Protein 3EMH (pdb70)

Radius of gyration: 17.25 Å; Cα contacts (8 Å, |Δi|>4): 1015; chains: 2; bounding box: 46×33×44 Å

Sequence (306 aa):
PNYALKFTLAGHTKAVSSSVKFSPNGEWLASSSADKLIKIWGAYDGKFEKTISSGHKLGISDVAWSSDSNLLVSASDDKTLKIWDVSSGKCLKTLKGHSNYVFCCNFNPQSNLIVSGSFDESVRIWDVKTGKCLKTLPAHSDPVSAVHFNRDGSLIVSSSYDGLCCRIWDTASGQCLKTLIDDDNPPVSFVKFSPNGKYIILAATLDNTLKLWDYSKGKCLKTYTGHKNEKYCIFANFSVTGGKWIVSGSEDNLVYIWNLQTKEIVQKLQGHTDVVISTACHPTENIIASAALENDKTIKLWKSARAEVH

Solvent-accessible surface area: 11616 Å² total; per-residue (Å²): 55,106,14,46,79,107,80,66,5,75,38,10,93,95,0,0,0,0,0,39,18,0,60,83,1,87,72,0,0,0,0,0,21,7,79,45,0,20,1,5,8,0,85,71,11,135,98,81,55,56,4,75,43,10,169,90,11,1,0,4,0,3,22,1,63,87,11,83,29,0,0,0,0,0,16,23,97,10,0,26,1,3,32,14,98,60,23,134,53,83,80,53,1,153,34,11,87,54,87,0,7,2,0,36,17,11,55,145,18,63,24,0,0,0,0,0,35,35,64,12,0,46,4,2,22,17,157,54,14,104,42,87,78,65,7,122,0,16,78,51,9,0,1,4,3,40,6,14,172,106,9,51,28,0,0,0,0,0,35,28,2,31,5,62,4,12,34,17,81,61,13,98,61,79,64,56,10,78,60,140,80,102,22,41,7,0,16,1,52,5,7,80,77,8,127,56,0,0,7,1,16,22,54,37,14,1,32,5,19,24,32,70,140,28,118,42,73,47,55,0,72,51,11,79,2,89,110,38,2,1,10,1,12,20,2,68,46,35,30,111,36,0,0,4,0,0,18,57,44,29,0,11,0,0,39,24,106,67,88,113,70,55,37,112,6,149,35,13,93,24,14,0,0,0,3,7,30,4,52,99,88,50,6,0,0,0,0,0,5,77,117,20,71,24,0,21,0,8,55,49,16,3,19,125,83,116

GO terms:
  GO:0005634 nucleus (C, IDA)
  GO:0035097 histone methyltransferase complex (C, IDA)
  GO:0045815 transcription initiation-coupled chromatin remodeling (P, IDA)
  GO:0000123 histone acetyltransferase complex (C, IDA)
  GO:0044666 MLL3/4 complex (C, IDA)
  GO:0048188 Set1C/COMPASS complex (C, IDA)
  GO:0071339 MLL1 complex (C, IDA)
  GO:0005634 nucleus (C, EXP)
  GO:0005515 protein binding (F, IPI)
  GO:0005654 nucleoplasm (C, TAS)
  GO:0140672 ATAC complex (C, IDA)
  GO:0000122 negative regulation of transcription by RNA polymerase II (P, IDA)
  GO:0005654 nucleoplasm (C, IDA)
  GO:0140004 histone H3Q5ser reader activity (F, IDA)
  GO:0140109 histone H3K4me1 reader activity (F, IDA)
  GO:0051302 regulation of cell division (P, IDA)
  GO:0006357 regulation of transcription by RNA polymerase II (P, IDA)
  GO:0051726 regulation of cell cycle (P, IMP)
  GO:0090043 regulation of tubulin deacetylation (P, IMP)
  GO:0006355 regulation of DNA-templated transcription (P, IMP)

InterPro domains:
  IPR001680 WD40 repeat [PS50082] (41-82)
  IPR001680 WD40 repeat [PS50082] (83-124)
  IPR001680 WD40 repeat [PS50082] (125-166)
  IPR001680 WD40 repeat [PS50082] (167-208)
  IPR001680 WD40 repeat [PS50082] (210-251)
  IPR001680 WD40 repeat [PS50082] (252-296)
  IPR001680 WD40 repeat [SM00320] (34-73)
  IPR001680 WD40 repeat [SM00320] (76-115)
  IPR001680 WD40 repeat [SM00320] (118-157)
  IPR001680 WD40 repeat [SM00320] (160-199)
  IPR001680 WD40 repeat [SM00320] (202-242)
  IPR001680 WD40 repeat [SM00320] (245-287)
  IPR001680 WD40 repeat [SM00320] (290-331)
  IPR015943 WD40/YVTN repeat-like-containing domain superfamily [G3DSA:2.130.10.10] (20-334)
  IPR019775 WD40 repeat, conserved site [PS00678] (102-116)
  IPR019775 WD40 repeat, conserved site [PS00678] (144-158)
  IPR019775 WD40 repeat, conserved site [PS00678] (186-200)
  IPR019775 WD40 repeat, conserved site [PS00678] (274-288)
  IPR020472 PAC1/LIS1-like, WD-40 repeat [PR00320] (102-116)
  IPR020472 PAC1/LIS1-like, WD-40 repeat [PR00320] (144-158)

Nearest PDB structures (foldseek):
  6ufx-assembly1_A  TM=1.002E+00  e=7.079E-59  Homo sapiens
  8ok1-assembly1_A  TM=1.003E+00  e=1.523E-58  Mus musculus
  4cy3-assembly1_A  TM=1.002E+00  e=1.007E-57  Drosophila melanogaster
  2gnq-assembly1_A  TM=1.000E+00  e=2.167E-57  Homo sapiens
  3mxx-assembly1_A  TM=1.001E+00  e=3.999E-57  Homo sapiens

CATH classification: 2.130.10.10

B-factor: mean 12.03, std 6.73, range [3.66, 55.08]

Secondary structure (DSSP, 8-state):
---EEEEEE---SS-EEEEEE-TTSSEEEEEETTS-EEEEETTT--EEEEE---SS-EEEEEE-TTSSEEEEEETTSEEEEEETTT--EEEEEE--SS-EEEEEE-TTSSEEEEEETTS-EEEEETTT--EEEEE---SS-EEEEEE-TTSSEEEEEETTS-EEEEETTT--EEEEE--SS-PPEEEEEE-TTSSEEEEEETTTEEEEEETTTTEEEEEE-SS--SSS---EEEE-SSS-EEEEE-TTS-EEEEETTT--EEEEE---SS-EEEEEE-SSSSEEEEEE-TTT--EEEEE-/-TTS--

Structure (mmCIF, N/CA/C/O backbone):
data_3EMH
#
_entry.id   3EMH
#
_cell.length_a   78.440
_cell.length_b   98.290
_cell.length_c   80.030
_cell.angle_alpha   90.00
_cell.angle_beta   90.00
_cell.angle_gamma   90.00
#
_symmetry.space_group_name_H-M   'C 2 2 21'
#
loop_
_entity.id
_entity.type
_entity.pdbx_description
1 polymer 'WD repeat-containing protein 5'
2 polymer 'Mixed-lineage leukemia protein 1'
3 non-polymer 'SULFATE ION'
4 water water
#
loop_
_atom_site.group_PDB
_atom_site.id
_atom_site.type_symbol
_atom_site.label_atom_id
_atom_site.label_alt_id
_atom_site.label_comp_id
_atom_site.label_asym_id
_atom_site.label_entity_id
_atom_site.label_seq_id
_atom_site.pdbx_PDB_ins_code
_atom_site.Cartn_x
_atom_site.Cartn_y
_atom_site.Cartn_z
_atom_site.occupancy
_atom_site.B_iso_or_equiv
_atom_site.auth_seq_id
_atom_site.auth_comp_id
_atom_site.auth_asym_id
_atom_site.auth_atom_id
_atom_site.pdbx_PDB_model_num
ATOM 1 N N . PRO A 1 17 ? -37.839 -8.611 -13.019 1.00 22.62 33 PRO A N 1
ATOM 2 C CA . PRO A 1 17 ? -36.823 -8.284 -14.041 1.00 22.43 33 PRO A CA 1
ATOM 3 C C . PRO A 1 17 ? -37.095 -9.068 -15.319 1.00 22.15 33 PRO A C 1
ATOM 4 O O . PRO A 1 17 ? -37.910 -9.989 -15.328 1.00 22.64 33 PRO A O 1
ATOM 8 N N . ASN A 1 18 ? -36.408 -8.706 -16.395 1.00 21.87 34 ASN A N 1
ATOM 9 C CA . ASN A 1 18 ? -36.591 -9.391 -17.666 1.00 21.80 34 ASN A CA 1
ATOM 10 C C . ASN A 1 18 ? -35.252 -9.697 -18.325 1.00 20.52 34 ASN A C 1
ATOM 11 O O . ASN A 1 18 ? -35.000 -9.291 -19.460 1.00 20.18 34 ASN A O 1
ATOM 16 N N . TYR A 1 19 ? -34.391 -10.416 -17.612 1.00 18.15 35 TYR A N 1
ATOM 17 C CA . TYR A 1 19 ? -33.087 -10.761 -18.155 1.00 16.77 35 TYR A CA 1
ATOM 18 C C . TYR A 1 19 ? -33.188 -11.625 -19.401 1.00 17.43 35 TYR A C 1
ATOM 19 O O . TYR A 1 19 ? -33.881 -12.643 -19.418 1.00 17.53 35 TYR A O 1
ATOM 28 N N . ALA A 1 20 ? -32.495 -11.197 -20.450 1.00 16.49 36 ALA A N 1
ATOM 29 C CA . ALA A 1 20 ? -32.483 -11.915 -21.715 1.00 17.07 36 ALA A CA 1
ATOM 30 C C . ALA A 1 20 ? -31.042 -12.199 -22.116 1.00 15.87 36 ALA A C 1
ATOM 31 O O . ALA A 1 20 ? -30.151 -11.377 -21.891 1.00 16.22 36 ALA A O 1
ATOM 33 N N . LEU A 1 21 ? -30.814 -13.365 -22.708 1.00 16.08 37 LEU A N 1
ATOM 34 C CA . LEU A 1 21 ? -29.476 -13.748 -23.135 1.00 15.19 37 LEU A CA 1
ATOM 35 C C . LEU A 1 21 ? -28.963 -12.794 -24.208 1.00 15.52 37 LEU A C 1
ATOM 36 O O . LEU A 1 21 ? -29.644 -12.540 -25.204 1.00 16.73 37 LEU A O 1
ATOM 41 N N . LYS A 1 22 ? -27.760 -12.268 -24.004 1.00 14.49 38 LYS A N 1
ATOM 42 C CA . LYS A 1 22 ? -27.168 -11.345 -24.964 1.00 15.17 38 LYS A CA 1
ATOM 43 C C . LYS A 1 22 ? -25.907 -11.917 -25.602 1.00 14.51 38 LYS A C 1
ATOM 44 O O . LYS A 1 22 ? -25.697 -11.778 -26.808 1.00 16.07 38 LYS A O 1
ATOM 50 N N . PHE A 1 23 ? -25.070 -12.565 -24.799 1.00 14.20 39 PHE A N 1
ATOM 51 C CA . PHE A 1 23 ? -23.829 -13.142 -25.307 1.00 12.78 39 PHE A CA 1
ATOM 52 C C . PHE A 1 23 ? -23.459 -14.441 -24.603 1.00 12.71 39 PHE A C 1
ATOM 53 O O . PHE A 1 23 ? -23.811 -14.654 -23.445 1.00 12.04 39 PHE A O 1
ATOM 61 N N . THR A 1 24 ? -22.748 -15.305 -25.319 1.00 11.62 40 THR A N 1
ATOM 62 C CA . THR A 1 24 ? -22.259 -16.560 -24.764 1.00 11.76 40 THR A CA 1
ATOM 63 C C . THR A 1 24 ? -20.757 -16.528 -25.013 1.00 11.89 40 THR A C 1
ATOM 64 O O . THR A 1 24 ? -20.306 -16.325 -26.145 1.00 12.98 40 THR A O 1
ATOM 68 N N . LEU A 1 25 ? -19.988 -16.705 -23.944 1.00 11.42 41 LEU A N 1
ATOM 69 C CA . LEU A 1 25 ? -18.535 -16.655 -24.001 1.00 11.58 41 LEU A CA 1
ATOM 70 C C . LEU A 1 25 ? -17.901 -18.040 -23.966 1.00 11.61 41 LEU A C 1
ATOM 71 O O . LEU A 1 25 ? -17.915 -18.722 -22.937 1.00 11.74 41 LEU A O 1
ATOM 76 N N . ALA A 1 26 ? -17.343 -18.450 -25.101 1.00 11.79 42 ALA A N 1
ATOM 77 C CA . ALA A 1 26 ? -16.698 -19.750 -25.222 1.00 11.18 42 ALA A CA 1
ATOM 78 C C . ALA A 1 26 ? -15.187 -19.567 -25.253 1.00 11.00 42 ALA A C 1
ATOM 79 O O . ALA A 1 26 ? -14.679 -18.633 -25.874 1.00 11.19 42 ALA A O 1
ATOM 81 N N . GLY A 1 27 ? -14.467 -20.455 -24.579 1.00 10.96 43 GLY A N 1
ATOM 82 C CA . GLY A 1 27 ? -13.021 -20.351 -24.557 1.00 11.34 43 GLY A CA 1
ATOM 83 C C . GLY A 1 27 ? -12.365 -21.339 -23.616 1.00 9.97 43 GLY A C 1
ATOM 84 O O . GLY A 1 27 ? -11.345 -21.933 -23.947 1.00 10.29 43 GLY A O 1
ATOM 85 N N . HIS A 1 28 ? -12.939 -21.511 -22.431 1.00 10.19 44 HIS A N 1
ATOM 86 C CA . HIS A 1 28 ? -12.378 -22.455 -21.475 1.00 8.60 44 HIS A CA 1
ATOM 87 C C . HIS A 1 28 ? -12.538 -23.876 -22.008 1.00 8.71 44 HIS A C 1
ATOM 88 O O . HIS A 1 28 ? -13.550 -24.204 -22.635 1.00 9.36 44 HIS A O 1
ATOM 95 N N . THR A 1 29 ? -11.537 -24.716 -21.761 1.00 8.49 45 THR A N 1
ATOM 96 C CA . THR A 1 29 ? -11.565 -26.090 -22.255 1.00 8.84 45 THR A CA 1
ATOM 97 C C . THR A 1 29 ? -12.060 -27.098 -21.224 1.00 8.68 45 THR A C 1
ATOM 98 O O . THR A 1 29 ? -12.119 -28.297 -21.492 1.00 8.21 45 THR A O 1
ATOM 102 N N . LYS A 1 30 ? -12.398 -26.604 -20.038 1.00 8.94 46 LYS A N 1
ATOM 103 C CA . LYS A 1 30 ? -12.934 -27.442 -18.974 1.00 9.33 46 LYS A CA 1
ATOM 104 C C . LYS A 1 30 ? -13.959 -26.613 -18.224 1.00 8.57 46 LYS A C 1
ATOM 105 O O . LYS A 1 30 ? -14.172 -25.441 -18.539 1.00 9.60 46 LYS A O 1
ATOM 111 N N . ALA A 1 31 ? -14.592 -27.226 -17.233 1.00 9.28 47 ALA A N 1
ATOM 112 C CA . ALA A 1 31 ? -15.602 -26.548 -16.435 1.00 8.37 47 ALA A CA 1
ATOM 113 C C . ALA A 1 31 ? -15.146 -25.172 -15.966 1.00 8.05 47 ALA A C 1
ATOM 114 O O . ALA A 1 31 ? -13.987 -24.983 -15.591 1.00 7.86 47 ALA A O 1
ATOM 116 N N . VAL A 1 32 ? -16.059 -24.210 -16.007 1.00 7.35 48 VAL A N 1
ATOM 117 C CA . VAL A 1 32 ? -15.755 -22.872 -15.524 1.00 7.33 48 VAL A CA 1
ATOM 118 C C . VAL A 1 32 ? -16.039 -22.984 -14.027 1.00 7.85 48 VAL A C 1
ATOM 119 O O . VAL A 1 32 ? -16.959 -23.701 -13.625 1.00 8.74 48 VAL A O 1
ATOM 123 N N . SER A 1 33 ? -15.250 -22.307 -13.200 1.00 7.08 49 SER A N 1
ATOM 124 C CA . SER A 1 33 ? -15.450 -22.390 -11.756 1.00 7.05 49 SER A CA 1
ATOM 125 C C . SER A 1 33 ? -15.961 -21.118 -11.088 1.00 6.93 49 SER A C 1
ATOM 126 O O . SER A 1 33 ? -16.636 -21.184 -10.059 1.00 7.84 49 SER A O 1
ATOM 129 N N A SER A 1 34 ? -15.657 -19.966 -11.673 0.50 6.67 50 SER A N 1
ATOM 130 N N B SER A 1 34 ? -15.638 -19.961 -11.658 0.50 7.60 50 SER A N 1
ATOM 131 C CA A SER A 1 34 ? -16.127 -18.708 -11.113 0.50 6.23 50 SER A CA 1
ATOM 132 C CA B SER A 1 34 ? -16.066 -18.695 -11.073 0.50 7.71 50 SER A CA 1
ATOM 133 C C A SER A 1 34 ? -16.066 -17.589 -12.138 0.50 6.38 50 SER A C 1
ATOM 134 C C B SER A 1 34 ? -15.996 -17.543 -12.074 0.50 7.83 50 SER A C 1
ATOM 135 O O A SER A 1 34 ? -15.280 -17.637 -13.087 0.50 7.48 50 SER A O 1
ATOM 136 O O B SER A 1 34 ? -15.131 -17.525 -12.952 0.50 9.07 50 SER A O 1
ATOM 141 N N . VAL A 1 35 ? -16.918 -16.592 -11.943 1.00 6.44 51 VAL A N 1
ATOM 142 C CA . VAL A 1 35 ? -16.954 -15.415 -12.809 1.00 7.04 51 VAL A CA 1
ATOM 143 C C . VAL A 1 35 ? -17.187 -14.219 -11.889 1.00 6.67 51 VAL A C 1
ATOM 144 O O . VAL A 1 35 ? -17.954 -14.306 -10.928 1.00 6.08 51 VAL A O 1
ATOM 148 N N . LYS A 1 36 ? -16.504 -13.112 -12.167 1.00 5.73 52 LYS A N 1
ATOM 149 C CA . LYS A 1 36 ? -16.623 -11.901 -11.353 1.00 6.27 52 LYS A CA 1
ATOM 150 C C . LYS A 1 36 ? -16.470 -10.665 -12.229 1.00 5.49 52 LYS A C 1
ATOM 151 O O . LYS A 1 36 ? -15.610 -10.631 -13.108 1.00 6.26 52 LYS A O 1
ATOM 157 N N . PHE A 1 37 ? -17.293 -9.652 -11.985 1.00 6.02 53 PHE A N 1
ATOM 158 C CA . PHE A 1 37 ? -17.196 -8.404 -12.735 1.00 7.17 53 PHE A CA 1
ATOM 159 C C . PHE A 1 37 ? -16.215 -7.490 -12.011 1.00 7.15 53 PHE A C 1
ATOM 160 O O . PHE A 1 37 ? -16.213 -7.428 -10.781 1.00 8.29 53 PHE A O 1
ATOM 168 N N . SER A 1 38 ? -15.378 -6.783 -12.760 1.00 6.78 54 SER A N 1
ATOM 169 C CA . SER A 1 38 ? -14.448 -5.856 -12.130 1.00 7.21 54 SER A CA 1
ATOM 170 C C . SER A 1 38 ? -15.275 -4.723 -11.520 1.00 7.32 54 SER A C 1
ATOM 171 O O . SER A 1 38 ? -16.324 -4.354 -12.050 1.00 7.44 54 SER A O 1
ATOM 174 N N . PRO A 1 39 ? -14.824 -4.166 -10.387 1.00 6.99 55 PRO A N 1
ATOM 175 C CA . PRO A 1 39 ? -15.558 -3.077 -9.741 1.00 8.04 55 PRO A CA 1
ATOM 176 C C . PRO A 1 39 ? -15.832 -1.874 -10.643 1.00 8.51 55 PRO A C 1
ATOM 177 O O . PRO A 1 39 ? -16.842 -1.193 -10.464 1.00 9.71 55 PRO A O 1
ATOM 181 N N . ASN A 1 40 ? -14.948 -1.609 -11.602 1.00 8.56 56 ASN A N 1
ATOM 182 C CA . ASN A 1 40 ? -15.160 -0.472 -12.491 1.00 8.62 56 ASN A CA 1
ATOM 183 C C . ASN A 1 40 ? -16.101 -0.808 -13.647 1.00 9.66 56 ASN A C 1
ATOM 184 O O . ASN A 1 40 ? -16.322 0.009 -14.545 1.00 10.51 56 ASN A O 1
ATOM 189 N N . GLY A 1 41 ? -16.660 -2.017 -13.601 1.00 9.03 57 GLY A N 1
ATOM 190 C CA . GLY A 1 41 ? -17.615 -2.467 -14.604 1.00 10.22 57 GLY A CA 1
ATOM 191 C C . GLY A 1 41 ? -17.137 -2.737 -16.017 1.00 9.71 57 GLY A C 1
ATOM 192 O O . GLY A 1 41 ? -17.937 -3.086 -16.887 1.00 9.56 57 GLY A O 1
ATOM 193 N N . GLU A 1 42 ? -15.841 -2.599 -16.257 1.00 8.94 58 GLU A N 1
ATOM 194 C CA . GLU A 1 42 ? -15.302 -2.811 -17.593 1.00 10.22 58 GLU A CA 1
ATOM 195 C C . GLU A 1 42 ? -15.097 -4.262 -18.003 1.00 9.98 58 GLU A C 1
ATOM 196 O O . GLU A 1 42 ? -15.284 -4.617 -19.171 1.00 10.39 58 GLU A O 1
ATOM 202 N N . TRP A 1 43 ? -14.736 -5.106 -17.043 1.00 10.18 59 TRP A N 1
ATOM 203 C CA . TRP A 1 43 ? -14.424 -6.489 -17.360 1.00 8.86 59 TRP A CA 1
ATOM 204 C C . TRP A 1 43 ? -15.100 -7.576 -16.555 1.00 7.61 59 TRP A C 1
ATOM 205 O O . TRP A 1 43 ? -15.674 -7.340 -15.495 1.00 8.50 59 TRP A O 1
ATOM 216 N N . LEU A 1 44 ? -15.004 -8.783 -17.098 1.00 8.19 60 LEU A N 1
ATOM 217 C CA . LEU A 1 44 ? -15.505 -9.979 -16.447 1.00 7.71 60 LEU A CA 1
ATOM 218 C C . LEU A 1 44 ? -14.298 -10.903 -16.414 1.00 8.14 60 LEU A C 1
ATOM 219 O O . LEU A 1 44 ? -13.627 -11.092 -17.430 1.00 9.39 60 LEU A O 1
ATOM 224 N N . ALA A 1 45 ? -13.994 -11.451 -15.243 1.00 7.59 61 ALA A N 1
ATOM 225 C CA . ALA A 1 45 ? -12.884 -12.380 -15.111 1.00 7.28 61 ALA A CA 1
ATOM 226 C C . ALA A 1 45 ? -13.486 -13.747 -14.832 1.00 7.12 61 ALA A C 1
ATOM 227 O O . ALA A 1 45 ? -14.477 -13.854 -14.115 1.00 7.92 61 ALA A O 1
ATOM 229 N N . SER A 1 46 ? -12.902 -14.787 -15.414 1.00 7.53 62 SER A N 1
ATOM 230 C CA . SER A 1 46 ? -13.390 -16.142 -15.193 1.00 7.42 62 SER A CA 1
ATOM 231 C C . SER A 1 46 ? -12.231 -17.070 -14.861 1.00 7.35 62 SER A C 1
ATOM 232 O O . SER A 1 46 ? -11.107 -16.862 -15.313 1.00 8.33 62 SER A O 1
ATOM 235 N N . SER A 1 47 ? -12.497 -18.075 -14.035 1.00 7.46 63 SER A N 1
ATOM 236 C CA . SER A 1 47 ? -11.487 -19.061 -13.678 1.00 7.04 63 SER A CA 1
ATOM 237 C C . SER A 1 47 ? -12.056 -20.408 -14.093 1.00 5.71 63 SER A C 1
ATOM 238 O O . SER A 1 47 ? -13.277 -20.559 -14.222 1.00 7.22 63 SER A O 1
ATOM 241 N N . SER A 1 48 ? -11.185 -21.386 -14.292 1.00 5.50 64 SER A N 1
ATOM 242 C CA . SER A 1 48 ? -11.639 -22.691 -14.744 1.00 6.56 64 SER A CA 1
ATOM 243 C C . SER A 1 48 ? -10.768 -23.851 -14.290 1.00 6.90 64 SER A C 1
ATOM 244 O O . SER A 1 48 ? -9.625 -23.671 -13.862 1.00 6.85 64 SER A O 1
ATOM 247 N N . ALA A 1 49 ? -11.334 -25.049 -14.393 1.00 8.16 65 ALA A N 1
ATOM 248 C CA . ALA A 1 49 ? -10.624 -26.267 -14.059 1.00 7.77 65 ALA A CA 1
ATOM 249 C C . ALA A 1 49 ? -9.510 -26.464 -15.088 1.00 8.35 65 ALA A C 1
ATOM 250 O O . ALA A 1 49 ? -8.652 -27.328 -14.914 1.00 9.50 65 ALA A O 1
ATOM 252 N N . ASP A 1 50 ? -9.526 -25.671 -16.163 1.00 8.84 66 ASP A N 1
ATOM 253 C CA . ASP A 1 50 ? -8.488 -25.783 -17.185 1.00 8.89 66 ASP A CA 1
ATOM 254 C C . ASP A 1 50 ? -7.208 -25.036 -16.797 1.00 9.40 66 ASP A C 1
ATOM 255 O O . ASP A 1 50 ? -6.308 -24.871 -17.620 1.00 9.61 66 ASP A O 1
ATOM 260 N N . LYS A 1 51 ? -7.145 -24.590 -15.540 1.00 9.04 67 LYS A N 1
ATOM 261 C CA . LYS A 1 51 ? -5.986 -23.887 -14.980 1.00 8.67 67 LYS A CA 1
ATOM 262 C C . LYS A 1 51 ? -5.802 -22.453 -15.461 1.00 7.52 67 LYS A C 1
ATOM 263 O O . LYS A 1 51 ? -4.793 -21.819 -15.143 1.00 8.33 67 LYS A O 1
ATOM 269 N N . LEU A 1 52 ? -6.773 -21.936 -16.203 1.00 7.09 68 LEU A N 1
ATOM 270 C CA . LEU A 1 52 ? -6.661 -20.591 -16.744 1.00 8.44 68 LEU A CA 1
ATOM 271 C C . LEU A 1 52 ? -7.662 -19.577 -16.222 1.00 8.30 68 LEU A C 1
ATOM 272 O O . LEU A 1 52 ? -8.741 -19.919 -15.734 1.00 7.94 68 LEU A O 1
ATOM 277 N N . ILE A 1 53 ? -7.270 -18.314 -16.340 1.00 9.26 69 ILE A N 1
ATOM 278 C CA . ILE A 1 53 ? -8.104 -17.186 -15.975 1.00 8.60 69 ILE A CA 1
ATOM 279 C C . ILE A 1 53 ? -8.297 -16.466 -17.306 1.00 7.88 69 ILE A C 1
ATOM 280 O O . ILE A 1 53 ? -7.344 -16.321 -18.073 1.00 9.96 69 ILE A O 1
ATOM 285 N N . LYS A 1 54 ? -9.521 -16.053 -17.607 1.00 7.96 70 LYS A N 1
ATOM 286 C CA . LYS A 1 54 ? -9.765 -15.321 -18.842 1.00 8.02 70 LYS A CA 1
ATOM 287 C C . LYS A 1 54 ? -10.485 -14.020 -18.526 1.00 9.11 70 LYS A C 1
ATOM 288 O O . LYS A 1 54 ? -11.252 -13.935 -17.565 1.00 8.84 70 LYS A O 1
ATOM 294 N N . ILE A 1 55 ? -10.203 -12.998 -19.327 1.00 9.45 71 ILE A N 1
ATOM 295 C CA . ILE A 1 55 ? -10.803 -11.683 -19.156 1.00 9.95 71 ILE A CA 1
ATOM 296 C C . ILE A 1 55 ? -11.673 -11.403 -20.375 1.00 8.71 71 ILE A C 1
ATOM 297 O O . ILE A 1 55 ? -11.254 -11.653 -21.508 1.00 11.62 71 ILE A O 1
ATOM 302 N N . TRP A 1 56 ? -12.873 -10.882 -20.143 1.00 9.78 72 TRP A N 1
ATOM 303 C CA . TRP A 1 56 ? -13.806 -10.585 -21.226 1.00 10.03 72 TRP A CA 1
ATOM 304 C C . TRP A 1 56 ? -14.448 -9.215 -21.028 1.00 11.18 72 TRP A C 1
ATOM 305 O O . TRP A 1 56 ? -14.583 -8.743 -19.900 1.00 11.39 72 TRP A O 1
ATOM 316 N N . GLY A 1 57 ? -14.845 -8.577 -22.126 1.00 10.58 73 GLY A N 1
ATOM 317 C CA . GLY A 1 57 ? -15.502 -7.287 -22.026 1.00 12.03 73 GLY A CA 1
ATOM 318 C C . GLY A 1 57 ? -16.846 -7.481 -21.345 1.00 12.31 73 GLY A C 1
ATOM 319 O O . GLY A 1 57 ? -17.633 -8.337 -21.746 1.00 13.43 73 GLY A O 1
ATOM 320 N N . ALA A 1 58 ? -17.119 -6.682 -20.321 1.00 12.04 74 ALA A N 1
ATOM 321 C CA . ALA A 1 58 ? -18.363 -6.797 -19.566 1.00 13.14 74 ALA A CA 1
ATOM 322 C C . ALA A 1 58 ? -19.640 -6.462 -20.334 1.00 14.33 74 ALA A C 1
ATOM 323 O O . ALA A 1 58 ? -20.702 -7.016 -20.043 1.00 14.75 74 ALA A O 1
ATOM 325 N N . TYR A 1 59 ? -19.546 -5.564 -21.310 1.00 15.54 75 TYR A N 1
ATOM 326 C CA . TYR A 1 59 ? -20.725 -5.158 -22.065 1.00 17.51 75 TYR A CA 1
ATOM 327 C C . TYR A 1 59 ? -20.925 -5.862 -23.402 1.00 19.77 75 TYR A C 1
ATOM 328 O O . TYR A 1 59 ? -22.062 -6.077 -23.826 1.00 21.88 75 TYR A O 1
ATOM 337 N N . ASP A 1 60 ? -19.832 -6.217 -24.068 1.00 20.40 76 ASP A N 1
ATOM 338 C CA . ASP A 1 60 ? -19.924 -6.890 -25.360 1.00 21.17 76 ASP A CA 1
ATOM 339 C C . ASP A 1 60 ? -19.513 -8.357 -25.299 1.00 20.89 76 ASP A C 1
ATOM 340 O O . ASP A 1 60 ? -19.642 -9.083 -26.286 1.00 22.38 76 ASP A O 1
ATOM 345 N N . GLY A 1 61 ? -19.016 -8.791 -24.144 1.00 19.64 77 GLY A N 1
ATOM 346 C CA . GLY A 1 61 ? -18.594 -10.174 -23.996 1.00 18.81 77 GLY A CA 1
ATOM 347 C C . GLY A 1 61 ? -17.395 -10.510 -24.862 1.00 18.51 77 GLY A C 1
ATOM 348 O O . GLY A 1 61 ? -17.038 -11.677 -25.027 1.00 18.31 77 GLY A O 1
ATOM 349 N N . LYS A 1 62 ? -16.766 -9.478 -25.415 1.00 17.83 78 LYS A N 1
ATOM 350 C CA . LYS A 1 62 ? -15.605 -9.655 -26.275 1.00 17.84 78 LYS A CA 1
ATOM 351 C C . LYS A 1 62 ? -14.407 -10.180 -25.493 1.00 16.88 78 LYS A C 1
ATOM 352 O O . LYS A 1 62 ? -14.004 -9.590 -24.490 1.00 15.29 78 LYS A O 1
ATOM 358 N N . PHE A 1 63 ? -13.843 -11.292 -25.951 1.00 15.04 79 PHE A N 1
ATOM 359 C CA . PHE A 1 63 ? -12.685 -11.879 -25.291 1.00 14.92 79 PHE A CA 1
ATOM 360 C C . PHE A 1 63 ? -11.553 -10.859 -25.246 1.00 15.49 79 PHE A C 1
ATOM 361 O O . PHE A 1 63 ? -11.272 -10.184 -26.238 1.00 16.27 79 PHE A O 1
ATOM 369 N N . GLU A 1 64 ? -10.900 -10.754 -24.094 1.00 14.78 80 GLU A N 1
ATOM 370 C CA . GLU A 1 64 ? -9.810 -9.804 -23.929 1.00 15.32 80 GLU A CA 1
ATOM 371 C C . GLU A 1 64 ? -8.438 -10.465 -23.833 1.00 14.46 80 GLU A C 1
ATOM 372 O O . GLU A 1 64 ? -7.550 -10.166 -24.632 1.00 17.13 80 GLU A O 1
ATOM 378 N N . LYS A 1 65 ? -8.258 -11.359 -22.863 1.00 13.59 81 LYS A N 1
ATOM 379 C CA . LYS A 1 65 ? -6.966 -12.016 -22.679 1.00 11.97 81 LYS A CA 1
ATOM 380 C C . LYS A 1 65 ? -7.024 -13.226 -21.749 1.00 12.45 81 LYS A C 1
ATOM 381 O O . LYS A 1 65 ? -7.985 -13.403 -21.000 1.00 11.43 81 LYS A O 1
ATOM 387 N N . THR A 1 66 ? -5.978 -14.046 -21.801 1.00 11.48 82 THR A N 1
ATOM 388 C CA . THR A 1 66 ? -5.865 -15.232 -20.956 1.00 12.23 82 THR A CA 1
ATOM 389 C C . THR A 1 66 ? -4.661 -15.078 -20.022 1.00 11.31 82 THR A C 1
ATOM 390 O O . THR A 1 66 ? -3.587 -14.656 -20.447 1.00 11.03 82 THR A O 1
ATOM 394 N N . ILE A 1 67 ? -4.848 -15.409 -18.747 1.00 10.32 83 ILE A N 1
ATOM 395 C CA . ILE A 1 67 ? -3.780 -15.310 -17.755 1.00 10.07 83 ILE A CA 1
ATOM 396 C C . ILE A 1 67 ? -3.483 -16.721 -17.251 1.00 11.54 83 ILE A C 1
ATOM 397 O O . ILE A 1 67 ? -4.355 -17.384 -16.684 1.00 12.28 83 ILE A O 1
ATOM 402 N N A SER A 1 68 ? -2.250 -17.173 -17.458 0.50 10.57 84 SER A N 1
ATOM 403 N N B SER A 1 68 ? -2.247 -17.168 -17.460 0.50 10.67 84 SER A N 1
ATOM 404 C CA A SER A 1 68 ? -1.843 -18.516 -17.058 0.50 10.62 84 SER A CA 1
ATOM 405 C CA B SER A 1 68 ? -1.830 -18.512 -17.075 0.50 10.84 84 SER A CA 1
ATOM 406 C C A SER A 1 68 ? -0.709 -18.534 -16.043 0.50 9.94 84 SER A C 1
ATOM 407 C C B SER A 1 68 ? -0.696 -18.539 -16.056 0.50 9.99 84 SER A C 1
ATOM 408 O O A SER A 1 68 ? 0.009 -17.548 -15.872 0.50 10.70 84 SER A O 1
ATOM 409 O O B SER A 1 68 ? 0.035 -17.560 -15.893 0.50 10.61 84 SER A O 1
ATOM 414 N N . GLY A 1 69 ? -0.548 -19.678 -15.386 1.00 9.66 85 GLY A N 1
ATOM 415 C CA . GLY A 1 69 ? 0.498 -19.825 -14.393 1.00 9.64 85 GLY A CA 1
ATOM 416 C C . GLY A 1 69 ? 0.231 -20.930 -13.386 1.00 9.65 85 GLY A C 1
ATOM 417 O O . GLY A 1 69 ? 1.162 -21.595 -12.930 1.00 10.93 85 GLY A O 1
ATOM 418 N N . HIS A 1 70 ? -1.032 -21.130 -13.020 1.00 8.59 86 HIS A N 1
ATOM 419 C CA . HIS A 1 70 ? -1.353 -22.182 -12.062 1.00 7.86 86 HIS A CA 1
ATOM 420 C C . HIS A 1 70 ? -1.062 -23.557 -12.650 1.00 8.50 86 HIS A C 1
ATOM 421 O O . HIS A 1 70 ? -1.207 -23.770 -13.854 1.00 8.72 86 HIS A O 1
ATOM 428 N N . LYS A 1 71 ? -0.641 -24.481 -11.790 1.00 8.32 87 LYS A N 1
ATOM 429 C CA . LYS A 1 71 ? -0.297 -25.836 -12.214 1.00 9.81 87 LYS A CA 1
ATOM 430 C C . LYS A 1 71 ? -1.479 -26.795 -12.231 1.00 8.96 87 LYS A C 1
ATOM 431 O O . LYS A 1 71 ? -1.415 -27.854 -12.860 1.00 11.60 87 LYS A O 1
ATOM 437 N N . LEU A 1 72 ? -2.547 -26.437 -11.526 1.00 8.79 88 LEU A N 1
ATOM 438 C CA . LEU A 1 72 ? -3.746 -27.266 -11.471 1.00 8.09 88 LEU A CA 1
ATOM 439 C C . LEU A 1 72 ? -4.985 -26.384 -11.561 1.00 8.69 88 LEU A C 1
ATOM 440 O O . LEU A 1 72 ? -4.877 -25.159 -11.627 1.00 9.53 88 LEU A O 1
ATOM 445 N N . GLY A 1 73 ? -6.156 -27.014 -11.565 1.00 8.67 89 GLY A N 1
ATOM 446 C CA . GLY A 1 73 ? -7.405 -26.280 -11.673 1.00 8.41 89 GLY A CA 1
ATOM 447 C C . GLY A 1 73 ? -7.590 -25.156 -10.673 1.00 7.16 89 GLY A C 1
ATOM 448 O O . GLY A 1 73 ? -7.076 -25.208 -9.555 1.00 7.64 89 GLY A O 1
ATOM 449 N N . ILE A 1 74 ? -8.341 -24.141 -11.087 1.00 7.05 90 ILE A N 1
ATOM 450 C CA . ILE A 1 74 ? -8.620 -22.978 -10.250 1.00 7.60 90 ILE A CA 1
ATOM 451 C C . ILE A 1 74 ? -10.072 -23.034 -9.793 1.00 7.04 90 ILE A C 1
ATOM 452 O O . ILE A 1 74 ? -10.963 -23.360 -10.580 1.00 8.27 90 ILE A O 1
ATOM 457 N N . SER A 1 75 ? -10.311 -22.720 -8.524 1.00 5.93 91 SER A N 1
ATOM 458 C CA . SER A 1 75 ? -11.667 -22.743 -7.985 1.00 6.17 91 SER A CA 1
ATOM 459 C C . SER A 1 75 ? -12.277 -21.365 -7.777 1.00 5.92 91 SER A C 1
ATOM 460 O O . SER A 1 75 ? -13.491 -21.246 -7.646 1.00 6.51 91 SER A O 1
ATOM 463 N N . ASP A 1 76 ? -11.454 -20.321 -7.757 1.00 6.23 92 ASP A N 1
ATOM 464 C CA . ASP A 1 76 ? -11.981 -18.982 -7.510 1.00 6.33 92 ASP A CA 1
ATOM 465 C C . ASP A 1 76 ? -11.003 -17.916 -7.986 1.00 5.94 92 ASP A C 1
ATOM 466 O O . ASP A 1 76 ? -9.796 -18.146 -8.047 1.00 5.64 92 ASP A O 1
ATOM 471 N N . VAL A 1 77 ? -11.542 -16.759 -8.347 1.00 6.13 93 VAL A N 1
ATOM 472 C CA . VAL A 1 77 ? -10.738 -15.620 -8.769 1.00 6.51 93 VAL A CA 1
ATOM 473 C C . VAL A 1 77 ? -11.504 -14.405 -8.258 1.00 6.46 93 VAL A C 1
ATOM 474 O O . VAL A 1 77 ? -12.736 -14.419 -8.219 1.00 7.92 93 VAL A O 1
ATOM 478 N N . ALA A 1 78 ? -10.786 -13.366 -7.849 1.00 4.84 94 ALA A N 1
ATOM 479 C CA . ALA A 1 78 ? -11.434 -12.175 -7.314 1.00 4.86 94 ALA A CA 1
ATOM 480 C C . ALA A 1 78 ? -10.654 -10.921 -7.656 1.00 5.49 94 ALA A C 1
ATOM 481 O O . ALA A 1 78 ? -9.429 -10.955 -7.774 1.00 5.98 94 ALA A O 1
ATOM 483 N N . TRP A 1 79 ? -11.379 -9.817 -7.811 1.00 4.66 95 TRP A N 1
ATOM 484 C CA . TRP A 1 79 ? -10.793 -8.524 -8.157 1.00 4.98 95 TRP A CA 1
ATOM 485 C C . TRP A 1 79 ? -10.453 -7.662 -6.955 1.00 5.55 95 TRP A C 1
ATOM 486 O O . TRP A 1 79 ? -11.116 -7.736 -5.922 1.00 6.44 95 TRP A O 1
ATOM 497 N N . SER A 1 80 ? -9.423 -6.834 -7.102 1.00 5.20 96 SER A N 1
ATOM 498 C CA . SER A 1 80 ? -9.086 -5.883 -6.054 1.00 5.59 96 SER A CA 1
ATOM 499 C C . SER A 1 80 ? -10.100 -4.756 -6.300 1.00 5.67 96 SER A C 1
ATOM 500 O O . SER A 1 80 ? -10.647 -4.625 -7.403 1.00 5.96 96 SER A O 1
ATOM 503 N N . SER A 1 81 ? -10.359 -3.945 -5.284 1.00 7.26 97 SER A N 1
ATOM 504 C CA . SER A 1 81 ? -11.354 -2.889 -5.413 1.00 7.49 97 SER A CA 1
ATOM 505 C C . SER A 1 81 ? -11.102 -1.856 -6.503 1.00 7.63 97 SER A C 1
ATOM 506 O O . SER A 1 81 ? -12.049 -1.245 -6.995 1.00 8.07 97 SER A O 1
ATOM 509 N N . ASP A 1 82 ? -9.844 -1.656 -6.887 1.00 6.63 98 ASP A N 1
ATOM 510 C CA . ASP A 1 82 ? -9.529 -0.682 -7.932 1.00 7.20 98 ASP A CA 1
ATOM 511 C C . ASP A 1 82 ? -9.461 -1.314 -9.325 1.00 7.03 98 ASP A C 1
ATOM 512 O O . ASP A 1 82 ? -9.063 -0.663 -10.292 1.00 6.76 98 ASP A O 1
ATOM 517 N N . SER A 1 83 ? -9.847 -2.585 -9.411 1.00 6.98 99 SER A N 1
ATOM 518 C CA . SER A 1 83 ? -9.858 -3.337 -10.667 1.00 6.99 99 SER A CA 1
ATOM 519 C C . SER A 1 83 ? -8.494 -3.612 -11.290 1.00 7.38 99 SER A C 1
ATOM 520 O O . SER A 1 83 ? -8.425 -4.126 -12.407 1.00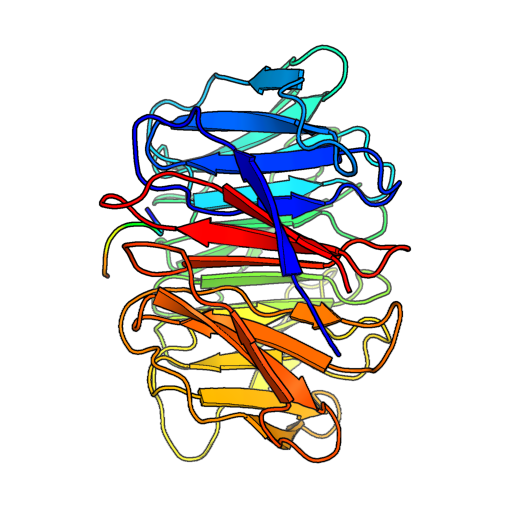 8.77 99 SER A O 1
ATOM 523 N N . ASN A 1 84 ? -7.416 -3.295 -10.581 1.00 6.73 100 ASN A N 1
ATOM 524 C CA . ASN A 1 84 ? -6.076 -3.503 -11.127 1.00 7.69 100 ASN A CA 1
ATOM 525 C C . ASN A 1 84 ? -5.498 -4.895 -10.931 1.00 7.68 100 ASN A C 1
ATOM 526 O O . ASN A 1 84 ? -4.701 -5.356 -11.749 1.00 8.74 100 ASN A O 1
ATOM 531 N N . LEU A 1 85 ? -5.902 -5.566 -9.858 1.00 6.67 101 LEU A N 1
ATOM 532 C CA . LEU A 1 85 ? -5.378 -6.886 -9.547 1.00 6.63 101 LEU A CA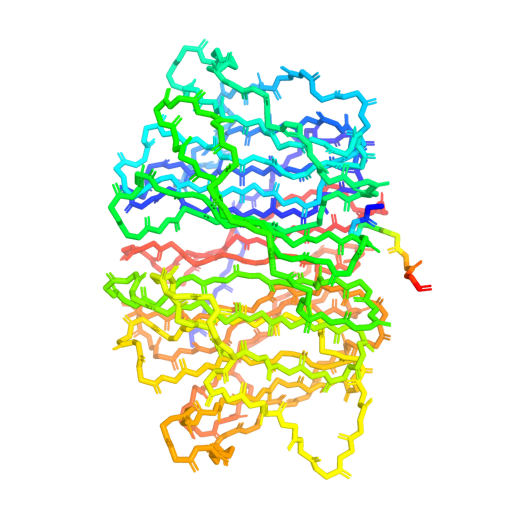 1
ATOM 533 C C . LEU A 1 85 ? -6.430 -7.970 -9.450 1.00 5.48 101 LEU A C 1
ATOM 534 O O . LEU A 1 85 ? -7.620 -7.706 -9.285 1.00 6.07 101 LEU A O 1
ATOM 539 N N . LEU A 1 86 ? -5.957 -9.205 -9.549 1.00 5.86 102 LEU A N 1
ATOM 540 C CA . LEU A 1 86 ? -6.796 -10.381 -9.393 1.00 5.09 102 LEU A CA 1
ATOM 541 C C . LEU A 1 86 ? -6.055 -11.314 -8.456 1.00 6.33 102 LEU A C 1
ATOM 542 O O . LEU A 1 86 ? -4.825 -11.281 -8.377 1.00 6.46 102 LEU A O 1
ATOM 547 N N . VAL A 1 87 ? -6.804 -12.112 -7.708 1.00 5.38 103 VAL A N 1
ATOM 548 C CA . VAL A 1 87 ? -6.197 -13.130 -6.869 1.00 5.34 103 VAL A CA 1
ATOM 549 C C . VAL A 1 87 ? -6.968 -14.402 -7.205 1.00 4.84 103 VAL A C 1
ATOM 550 O O . VAL A 1 87 ? -8.194 -14.374 -7.350 1.00 5.40 103 VAL A O 1
ATOM 554 N N . SER A 1 88 ? -6.246 -15.505 -7.377 1.00 4.97 104 SER A N 1
ATOM 555 C CA . SER A 1 88 ? -6.866 -16.781 -7.710 1.00 5.24 104 SER A CA 1
ATOM 556 C C . SER A 1 88 ? -6.476 -17.858 -6.706 1.00 5.44 104 SER A C 1
ATOM 557 O O . SER A 1 88 ? -5.398 -17.805 -6.113 1.00 5.63 104 SER A O 1
ATOM 560 N N . ALA A 1 89 ? -7.366 -18.830 -6.524 1.00 5.24 105 ALA A N 1
ATOM 561 C CA . ALA A 1 89 ? -7.154 -19.941 -5.597 1.00 5.06 105 ALA A CA 1
ATOM 562 C C . ALA A 1 89 ? -7.160 -21.232 -6.404 1.00 4.76 105 ALA A C 1
ATOM 563 O O . ALA A 1 89 ? -8.123 -21.515 -7.119 1.00 5.29 105 ALA A O 1
ATOM 565 N N . SER A 1 90 ? -6.105 -22.028 -6.258 1.00 5.32 106 SER A N 1
ATOM 566 C CA . SER A 1 90 ? -5.964 -23.249 -7.036 1.00 5.55 106 SER A CA 1
ATOM 567 C C . SER A 1 90 ? -5.681 -24.532 -6.262 1.00 5.91 106 SER A C 1
ATOM 568 O O . SER A 1 90 ? -5.246 -24.512 -5.109 1.00 5.61 106 SER A O 1
ATOM 571 N N . ASP A 1 91 ? -5.937 -25.655 -6.928 1.00 6.73 107 ASP A N 1
ATOM 572 C CA . ASP A 1 91 ? -5.682 -26.966 -6.359 1.00 7.63 107 ASP A CA 1
ATOM 573 C C . ASP A 1 91 ? -4.176 -27.194 -6.233 1.00 7.55 107 ASP A C 1
ATOM 574 O O . ASP A 1 91 ? -3.747 -28.158 -5.602 1.00 8.74 107 ASP A O 1
ATOM 579 N N . ASP A 1 92 ? -3.367 -26.315 -6.833 1.00 6.73 108 ASP A N 1
ATOM 580 C CA . ASP A 1 92 ? -1.920 -26.462 -6.710 1.00 6.62 108 ASP A CA 1
ATOM 581 C C . ASP A 1 92 ? -1.461 -25.955 -5.345 1.00 6.56 108 ASP A C 1
ATOM 582 O O . ASP A 1 92 ? -0.269 -25.844 -5.076 1.00 6.81 108 ASP A O 1
ATOM 587 N N . LYS A 1 93 ? -2.443 -25.664 -4.491 1.00 6.59 109 LYS A N 1
ATOM 588 C CA . LYS A 1 93 ? -2.246 -25.214 -3.114 1.00 6.59 109 LYS A CA 1
ATOM 589 C C . LYS A 1 93 ? -1.719 -23.800 -2.934 1.00 6.59 109 LYS A C 1
ATOM 590 O O . LYS A 1 93 ? -1.306 -23.407 -1.840 1.00 7.40 109 LYS A O 1
ATOM 596 N N . THR A 1 94 ? -1.770 -23.023 -4.005 1.00 6.53 110 THR A N 1
ATOM 597 C CA . THR A 1 94 ? -1.316 -21.646 -3.951 1.00 6.64 110 THR A CA 1
ATOM 598 C C . THR A 1 94 ? -2.423 -20.701 -4.364 1.00 5.97 110 THR A C 1
ATOM 599 O O . THR A 1 94 ? -3.478 -21.108 -4.861 1.00 5.84 110 THR A O 1
ATOM 603 N N . LEU A 1 95 ? -2.155 -19.427 -4.122 1.00 7.51 111 LEU A N 1
ATOM 604 C CA . LEU A 1 95 ? -3.012 -18.352 -4.569 1.00 6.01 111 LEU A CA 1
ATOM 605 C C . LEU A 1 95 ? -2.005 -17.534 -5.357 1.00 5.55 111 LEU A C 1
ATOM 606 O O . LEU A 1 95 ? -0.802 -17.558 -5.060 1.00 6.37 111 LEU A O 1
ATOM 611 N N . LYS A 1 96 ? -2.476 -16.843 -6.381 1.00 5.80 112 LYS A N 1
ATOM 612 C CA . LYS A 1 96 ? -1.590 -15.998 -7.158 1.00 5.51 112 LYS A CA 1
ATOM 613 C C . LYS A 1 96 ? -2.230 -14.629 -7.278 1.00 5.57 112 LYS A C 1
ATOM 614 O O . LYS A 1 96 ? -3.450 -14.511 -7.435 1.00 5.74 112 LYS A O 1
ATOM 620 N N . ILE A 1 97 ? -1.402 -13.600 -7.130 1.00 4.85 113 ILE A N 1
ATOM 621 C CA . ILE A 1 97 ? -1.845 -12.218 -7.260 1.00 5.21 113 ILE A CA 1
ATOM 622 C C . ILE A 1 97 ? -1.362 -11.799 -8.639 1.00 6.24 113 ILE A C 1
ATOM 623 O O . ILE A 1 97 ? -0.173 -11.929 -8.957 1.00 6.91 113 ILE A O 1
ATOM 628 N N . TRP A 1 98 ? -2.285 -11.300 -9.454 1.00 5.50 114 TRP A N 1
ATOM 629 C CA . TRP A 1 98 ? -1.965 -10.906 -10.817 1.00 5.81 114 TRP A CA 1
ATOM 630 C C . TRP A 1 98 ? -2.214 -9.444 -11.125 1.00 6.42 114 TRP A C 1
ATOM 631 O O . TRP A 1 98 ? -3.173 -8.852 -10.636 1.00 6.84 114 TRP A O 1
ATOM 642 N N . ASP A 1 99 ? -1.345 -8.869 -11.949 1.00 6.41 115 ASP A N 1
ATOM 643 C CA . ASP A 1 99 ? -1.527 -7.501 -12.407 1.00 6.30 115 ASP A CA 1
ATOM 644 C C . ASP A 1 99 ? -2.293 -7.724 -13.709 1.00 6.97 115 ASP A C 1
ATOM 645 O O . ASP A 1 99 ? -1.755 -8.268 -14.674 1.00 7.60 115 ASP A O 1
ATOM 650 N N . VAL A 1 100 ? -3.552 -7.316 -13.737 1.00 6.94 116 VAL A N 1
ATOM 651 C CA . VAL A 1 100 ? -4.379 -7.538 -14.912 1.00 7.47 116 VAL A CA 1
ATOM 652 C C . VAL A 1 100 ? -3.870 -6.933 -16.217 1.00 7.23 116 VAL A C 1
ATOM 653 O O . VAL A 1 100 ? -3.844 -7.609 -17.244 1.00 8.36 116 VAL A O 1
ATOM 657 N N . SER A 1 101 ? -3.452 -5.674 -16.181 1.00 6.82 117 SER A N 1
ATOM 658 C CA . SER A 1 101 ? -2.984 -5.011 -17.393 1.00 7.68 117 SER A CA 1
ATOM 659 C C . SER A 1 101 ? -1.781 -5.678 -18.058 1.00 6.69 117 SER A C 1
ATOM 660 O O . SER A 1 101 ? -1.731 -5.780 -19.283 1.00 7.17 117 SER A O 1
ATOM 663 N N . SER A 1 102 ? -0.821 -6.139 -17.260 1.00 6.62 118 SER A N 1
ATOM 664 C CA . SER A 1 102 ? 0.378 -6.775 -17.807 1.00 7.41 118 SER A CA 1
ATOM 665 C C . SER A 1 102 ? 0.278 -8.294 -17.880 1.00 7.05 118 SER A C 1
ATOM 666 O O . SER A 1 102 ? 0.999 -8.934 -18.653 1.00 8.20 118 SER A O 1
ATOM 669 N N . GLY A 1 103 ? -0.608 -8.866 -17.071 1.00 7.38 119 GLY A N 1
ATOM 670 C CA . GLY A 1 103 ? -0.761 -10.309 -17.034 1.00 8.43 119 GLY A CA 1
ATOM 671 C C . GLY A 1 103 ? 0.251 -10.960 -16.104 1.00 8.23 119 GLY A C 1
ATOM 672 O O . GLY A 1 103 ? 0.241 -12.177 -15.919 1.00 11.31 119 GLY A O 1
ATOM 673 N N . LYS A 1 104 ? 1.118 -10.147 -15.508 1.00 7.72 120 LYS A N 1
ATOM 674 C CA . LYS A 1 104 ? 2.158 -10.642 -14.606 1.00 8.17 120 LYS A CA 1
ATOM 675 C C . LYS A 1 104 ? 1.655 -11.248 -13.304 1.00 9.66 120 LYS A C 1
ATOM 676 O O . LYS A 1 104 ? 0.665 -10.794 -12.730 1.00 8.54 120 LYS A O 1
ATOM 682 N N . CYS A 1 105 ? 2.355 -12.279 -12.841 1.00 9.60 121 CYS A N 1
ATOM 683 C CA . CYS A 1 105 ? 2.038 -12.892 -11.561 1.00 9.15 121 CYS A CA 1
ATOM 684 C C . CYS A 1 105 ? 2.952 -12.144 -10.595 1.00 8.83 121 CYS A C 1
ATOM 685 O O . CYS A 1 105 ? 4.167 -12.353 -10.593 1.00 9.83 121 CYS A O 1
ATOM 688 N N . LEU A 1 106 ? 2.377 -11.254 -9.794 1.00 7.31 122 LEU A N 1
ATOM 689 C CA . LEU A 1 106 ? 3.159 -10.463 -8.851 1.00 7.81 122 LEU A CA 1
ATOM 690 C C . LEU A 1 106 ? 3.658 -11.273 -7.662 1.00 7.50 122 LEU A C 1
ATOM 691 O O . LEU A 1 106 ? 4.777 -11.076 -7.184 1.00 8.22 122 LEU A O 1
ATOM 696 N N . LYS A 1 107 ? 2.817 -12.181 -7.181 1.00 7.29 123 LYS A N 1
ATOM 697 C CA . LYS A 1 107 ? 3.171 -13.012 -6.038 1.00 6.94 123 LYS A CA 1
ATOM 698 C C . LYS A 1 107 ? 2.438 -14.335 -6.072 1.00 6.74 123 LYS A C 1
ATOM 699 O O . LYS A 1 107 ? 1.312 -14.423 -6.559 1.00 6.99 123 LYS A O 1
ATOM 705 N N . THR A 1 108 ? 3.094 -15.363 -5.550 1.00 6.94 124 THR A N 1
ATOM 706 C CA . THR A 1 108 ? 2.487 -16.679 -5.425 1.00 6.71 124 THR A CA 1
ATOM 707 C C . THR A 1 108 ? 2.472 -16.905 -3.919 1.00 7.17 124 THR A C 1
ATOM 708 O O . THR A 1 108 ? 3.520 -16.916 -3.265 1.00 8.65 124 THR A O 1
ATOM 712 N N . LEU A 1 109 ? 1.269 -17.047 -3.372 1.00 7.03 125 LEU A N 1
ATOM 713 C CA . LEU A 1 109 ? 1.086 -17.222 -1.937 1.00 7.31 125 LEU A CA 1
ATOM 714 C C . LEU A 1 109 ? 1.097 -18.687 -1.545 1.00 6.87 125 LEU A C 1
ATOM 715 O O . LEU A 1 109 ? 0.180 -19.437 -1.868 1.00 7.18 125 LEU A O 1
ATOM 720 N N . LYS A 1 110 ? 2.156 -19.086 -0.850 1.00 7.34 126 LYS A N 1
ATOM 721 C CA . LYS A 1 110 ? 2.306 -20.460 -0.403 1.00 8.17 126 LYS A CA 1
ATOM 722 C C . LYS A 1 110 ? 2.183 -20.551 1.106 1.00 8.53 126 LYS A C 1
ATOM 723 O O . LYS A 1 110 ? 2.711 -19.711 1.835 1.00 9.23 126 LYS A O 1
ATOM 729 N N . GLY A 1 111 ? 1.475 -21.574 1.569 1.00 7.33 127 GLY A N 1
ATOM 730 C CA . GLY A 1 111 ? 1.288 -21.743 2.998 1.00 7.91 127 GLY A CA 1
ATOM 731 C C . GLY A 1 111 ? 0.228 -22.780 3.305 1.00 8.05 127 GLY A C 1
ATOM 732 O O . GLY A 1 111 ? 0.357 -23.541 4.263 1.00 8.54 127 GLY A O 1
ATOM 733 N N . HIS A 1 112 ? -0.838 -22.808 2.511 1.00 7.27 128 HIS A N 1
ATOM 734 C CA . HIS A 1 112 ? -1.885 -23.796 2.726 1.00 7.16 128 HIS A CA 1
ATOM 735 C C . HIS A 1 112 ? -1.301 -25.174 2.454 1.00 8.83 128 HIS A C 1
ATOM 736 O O . HIS A 1 112 ? -0.439 -25.329 1.587 1.00 8.61 128 HIS A O 1
ATOM 743 N N . SER A 1 113 ? -1.760 -26.171 3.202 1.00 9.44 129 SER A N 1
ATOM 744 C CA . SER A 1 113 ? -1.257 -27.528 3.032 1.00 9.32 129 SER A CA 1
ATOM 745 C C . SER A 1 113 ? -2.159 -28.399 2.169 1.00 10.18 129 SER A C 1
ATOM 746 O O . SER A 1 113 ? -1.905 -29.589 2.001 1.00 11.46 129 SER A O 1
ATOM 749 N N . ASN A 1 114 ? -3.218 -27.806 1.630 1.00 8.60 130 ASN A N 1
ATOM 750 C CA . ASN A 1 114 ? -4.137 -28.520 0.754 1.00 8.60 130 ASN A CA 1
ATOM 751 C C . ASN A 1 114 ? -4.729 -27.506 -0.224 1.00 8.63 130 ASN A C 1
ATOM 752 O O . ASN A 1 114 ? -4.406 -26.319 -0.163 1.00 8.51 130 ASN A O 1
ATOM 757 N N . TYR A 1 115 ? -5.592 -27.978 -1.117 1.00 8.35 131 TYR A N 1
ATOM 758 C CA . TYR A 1 115 ? -6.216 -27.129 -2.133 1.00 7.63 131 TYR A CA 1
ATOM 759 C C . TYR A 1 115 ? -6.730 -25.798 -1.595 1.00 6.86 131 TYR A C 1
ATOM 760 O O . TYR A 1 115 ? -7.316 -25.750 -0.517 1.00 6.83 131 TYR A O 1
ATOM 769 N N . VAL A 1 116 ? -6.517 -24.718 -2.342 1.00 5.87 132 VAL A N 1
ATOM 770 C CA . VAL A 1 116 ? -7.059 -23.427 -1.931 1.00 5.86 132 VAL A CA 1
ATOM 771 C C . VAL A 1 116 ? -8.344 -23.333 -2.752 1.00 5.66 132 VAL A C 1
ATOM 772 O O . VAL A 1 116 ? -8.329 -23.486 -3.978 1.00 5.85 132 VAL A O 1
ATOM 776 N N . PHE A 1 117 ? -9.454 -23.079 -2.070 1.00 5.11 133 PHE A N 1
ATOM 777 C CA . PHE A 1 117 ? -10.767 -23.075 -2.701 1.00 5.35 133 PHE A CA 1
ATOM 778 C C . PHE A 1 117 ? -11.450 -21.738 -2.934 1.00 3.98 133 PHE A C 1
ATOM 779 O O . PHE A 1 117 ? -12.216 -21.583 -3.893 1.00 5.73 133 PHE A O 1
ATOM 787 N N . CYS A 1 118 ? -11.184 -20.781 -2.057 1.00 5.52 134 CYS A N 1
ATOM 788 C CA . CYS A 1 118 ? -11.844 -19.487 -2.127 1.00 4.48 134 CYS A CA 1
ATOM 789 C C . CYS A 1 118 ? -10.899 -18.363 -1.747 1.00 3.67 134 CYS A C 1
ATOM 790 O O . CYS A 1 118 ? -9.943 -18.572 -1.003 1.00 4.70 134 CYS A O 1
ATOM 793 N N . CYS A 1 119 ? -11.177 -17.164 -2.251 1.00 4.14 135 CYS A N 1
ATOM 794 C CA . CYS A 1 119 ? -10.319 -16.025 -1.968 1.00 4.69 135 CYS A CA 1
ATOM 795 C C . CYS A 1 119 ? -11.006 -14.693 -2.216 1.00 4.38 135 CYS A C 1
ATOM 796 O O . CYS A 1 119 ? -11.962 -14.602 -2.986 1.00 5.70 135 CYS A O 1
ATOM 799 N N . ASN A 1 120 ? -10.499 -13.657 -1.562 1.00 5.49 136 ASN A N 1
ATOM 800 C CA . ASN A 1 120 ? -11.037 -12.315 -1.716 1.00 4.72 136 ASN A CA 1
ATOM 801 C C . ASN A 1 120 ? -10.067 -11.290 -1.159 1.00 6.19 136 ASN A C 1
ATOM 802 O O . ASN A 1 120 ? -9.294 -11.590 -0.250 1.00 6.71 136 ASN A O 1
ATOM 807 N N . PHE A 1 121 ? -10.092 -10.090 -1.731 1.00 6.39 137 PHE A N 1
ATOM 808 C CA . PHE A 1 121 ? -9.277 -8.992 -1.228 1.00 6.46 137 PHE A CA 1
ATOM 809 C C . PHE A 1 121 ? -10.159 -8.311 -0.189 1.00 6.97 137 PHE A C 1
ATOM 810 O O . PHE A 1 121 ? -11.380 -8.466 -0.216 1.00 7.72 137 PHE A O 1
ATOM 818 N N . ASN A 1 122 ? -9.550 -7.562 0.722 1.00 8.06 138 ASN A N 1
ATOM 819 C CA . ASN A 1 122 ? -10.345 -6.810 1.680 1.00 8.83 138 ASN A CA 1
ATOM 820 C C . ASN A 1 122 ? -10.630 -5.499 0.944 1.00 11.45 138 ASN A C 1
ATOM 821 O O . ASN A 1 122 ? -10.086 -5.264 -0.141 1.00 9.75 138 ASN A O 1
ATOM 826 N N . PRO A 1 123 ? -11.499 -4.640 1.497 1.00 12.52 139 PRO A N 1
ATOM 827 C CA . PRO A 1 123 ? -11.834 -3.363 0.855 1.00 14.16 139 PRO A CA 1
ATOM 828 C C . PRO A 1 123 ? -10.648 -2.504 0.424 1.00 13.24 139 PRO A C 1
ATOM 829 O O . PRO A 1 123 ? -10.690 -1.872 -0.635 1.00 14.31 139 PRO A O 1
ATOM 833 N N . GLN A 1 124 ? -9.601 -2.478 1.239 1.00 14.77 140 GLN A N 1
ATOM 834 C CA . GLN A 1 124 ? -8.410 -1.691 0.932 1.00 15.67 140 GLN A CA 1
ATOM 835 C C . GLN A 1 124 ? -7.439 -2.432 0.030 1.00 15.44 140 GLN A C 1
ATOM 836 O O . GLN A 1 124 ? -6.362 -1.923 -0.299 1.00 16.78 140 GLN A O 1
ATOM 842 N N . SER A 1 125 ? -7.825 -3.641 -0.358 1.00 12.12 141 SER A N 1
ATOM 843 C CA . SER A 1 125 ? -7.006 -4.467 -1.230 1.00 12.28 141 SER A CA 1
ATOM 844 C C . SER A 1 125 ? -5.550 -4.549 -0.795 1.00 11.65 141 SER A C 1
ATOM 845 O O . SER A 1 125 ? -4.652 -4.703 -1.623 1.00 12.17 141 SER A O 1
ATOM 848 N N . ASN A 1 126 ? -5.318 -4.436 0.510 1.00 12.12 142 ASN A N 1
ATOM 849 C CA . ASN A 1 126 ? -3.971 -4.544 1.055 1.00 9.77 142 ASN A CA 1
ATOM 850 C C . ASN A 1 126 ? -3.826 -5.927 1.690 1.00 8.58 142 ASN A C 1
ATOM 851 O O . ASN A 1 126 ? -2.729 -6.359 2.041 1.00 8.93 142 ASN A O 1
ATOM 856 N N . LEU A 1 127 ? -4.954 -6.620 1.829 1.00 8.43 143 LEU A N 1
ATOM 857 C CA . LEU A 1 127 ? -4.966 -7.964 2.395 1.00 8.40 143 LEU A CA 1
ATOM 858 C C . LEU A 1 127 ? -5.793 -8.900 1.528 1.00 7.09 143 LEU A C 1
ATOM 859 O O . LEU A 1 127 ? -6.691 -8.472 0.805 1.00 7.20 143 LEU A O 1
ATOM 864 N N . ILE A 1 128 ? -5.467 -10.182 1.612 1.00 6.98 144 ILE A N 1
ATOM 865 C CA . ILE A 1 128 ? -6.202 -11.216 0.908 1.00 6.52 144 ILE A CA 1
ATOM 866 C C . ILE A 1 128 ? -6.564 -12.267 1.947 1.00 6.26 144 ILE A C 1
ATOM 867 O O . ILE A 1 128 ? -5.774 -12.565 2.852 1.00 6.35 144 ILE A O 1
ATOM 872 N N . VAL A 1 129 ? -7.779 -12.791 1.848 1.00 4.63 145 VAL A N 1
ATOM 873 C CA . VAL A 1 129 ? -8.207 -13.851 2.746 1.00 4.65 145 VAL A CA 1
ATOM 874 C C . VAL A 1 129 ? -8.444 -15.068 1.860 1.00 4.27 145 VAL A C 1
ATOM 875 O O . VAL A 1 129 ? -8.936 -14.944 0.731 1.00 4.93 145 VAL A O 1
ATOM 879 N N . SER A 1 130 ? -8.059 -16.238 2.358 1.00 4.38 146 SER A N 1
ATOM 880 C CA . SER A 1 130 ? -8.216 -17.477 1.608 1.00 4.36 146 SER A CA 1
ATOM 881 C C . SER A 1 130 ? -8.759 -18.596 2.487 1.00 4.24 146 SER A C 1
ATOM 882 O O . SER A 1 130 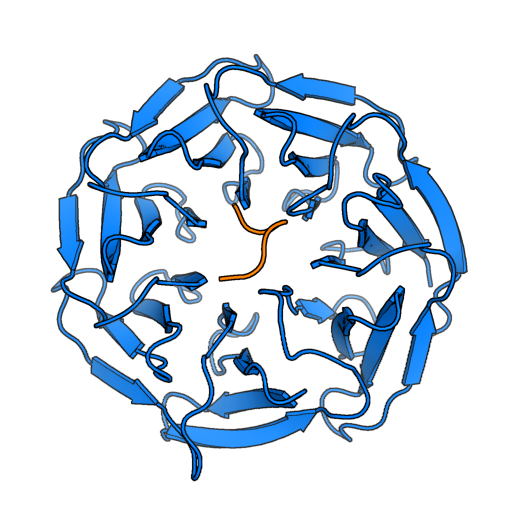? -8.554 -18.597 3.703 1.00 5.27 146 SER A O 1
ATOM 885 N N . GLY A 1 131 ? -9.456 -19.533 1.849 1.00 4.52 147 GLY A N 1
ATOM 886 C CA . GLY A 1 131 ? -10.023 -20.685 2.530 1.00 5.48 147 GLY A CA 1
ATOM 887 C C . GLY A 1 131 ? -9.498 -21.919 1.819 1.00 5.68 147 GLY A C 1
ATOM 888 O O . GLY A 1 131 ? -9.416 -21.937 0.591 1.00 4.94 147 GLY A O 1
ATOM 889 N N . SER A 1 132 ? -9.181 -22.964 2.576 1.00 5.30 148 SER A N 1
ATOM 890 C CA . SER A 1 132 ? -8.599 -24.164 1.992 1.00 5.92 148 SER A CA 1
ATOM 891 C C . SER A 1 132 ? -9.200 -25.485 2.464 1.00 6.84 148 SER A C 1
ATOM 892 O O . SER A 1 132 ? -9.934 -25.548 3.459 1.00 6.03 148 SER A O 1
ATOM 895 N N . PHE A 1 133 ? -8.885 -26.543 1.726 1.00 6.74 149 PHE A N 1
ATOM 896 C CA . PHE A 1 133 ? -9.328 -27.871 2.096 1.00 7.20 149 PHE A CA 1
ATOM 897 C C . PHE A 1 133 ? -8.538 -28.295 3.331 1.00 8.08 149 PHE A C 1
ATOM 898 O O . PHE A 1 133 ? -8.850 -29.311 3.951 1.00 9.13 149 PHE A O 1
ATOM 906 N N . ASP A 1 134 ? -7.513 -27.520 3.695 1.00 7.06 150 ASP A N 1
ATOM 907 C CA . ASP A 1 134 ? -6.751 -27.855 4.890 1.00 7.66 150 ASP A CA 1
ATOM 908 C C . ASP A 1 134 ? -7.499 -27.385 6.141 1.00 7.94 150 ASP A C 1
ATOM 909 O O . ASP A 1 134 ? -6.980 -27.451 7.253 1.00 8.60 150 ASP A O 1
ATOM 914 N N . GLU A 1 135 ? -8.728 -26.912 5.932 1.00 7.23 151 GLU A N 1
ATOM 915 C CA . GLU A 1 135 ? -9.627 -26.476 7.003 1.00 7.18 151 GLU A CA 1
ATOM 916 C C . GLU A 1 135 ? -9.288 -25.159 7.686 1.00 6.55 151 GLU A C 1
ATOM 917 O O . GLU A 1 135 ? -9.904 -24.795 8.692 1.00 7.46 151 GLU A O 1
ATOM 923 N N . SER A 1 136 ? -8.331 -24.429 7.126 1.00 5.44 152 SER A N 1
ATOM 924 C CA . SER A 1 136 ? -7.929 -23.156 7.700 1.00 5.98 152 SER A CA 1
ATOM 925 C C . SER A 1 136 ? -8.277 -21.983 6.799 1.00 5.36 152 SER A C 1
ATOM 926 O O . SER A 1 136 ? -8.609 -22.151 5.619 1.00 6.13 152 SER A O 1
ATOM 929 N N . VAL A 1 137 ? -8.191 -20.798 7.388 1.00 5.90 153 VAL A N 1
ATOM 930 C CA . VAL A 1 137 ? -8.409 -19.542 6.693 1.00 5.94 153 VAL A CA 1
ATOM 931 C C . VAL A 1 137 ? -7.095 -18.792 6.892 1.00 7.11 153 VAL A C 1
ATOM 932 O O . VAL A 1 137 ? -6.574 -18.741 8.005 1.00 7.62 153 VAL A O 1
ATOM 936 N N . ARG A 1 138 ? -6.531 -18.250 5.819 1.00 6.92 154 ARG A N 1
ATOM 937 C CA . ARG A 1 138 ? -5.288 -17.496 5.949 1.00 6.34 154 ARG A CA 1
ATOM 938 C C . ARG A 1 138 ? -5.488 -16.058 5.498 1.00 6.32 154 ARG A C 1
ATOM 939 O O . ARG A 1 138 ? -6.319 -15.772 4.633 1.00 6.66 154 ARG A O 1
ATOM 947 N N . ILE A 1 139 ? -4.736 -15.153 6.118 1.00 6.51 155 ILE A N 1
ATOM 948 C CA . ILE A 1 139 ? -4.796 -13.731 5.812 1.00 7.21 155 ILE A CA 1
ATOM 949 C C . ILE A 1 139 ? -3.399 -13.356 5.345 1.00 7.38 155 ILE A C 1
ATOM 950 O O . ILE A 1 139 ? -2.423 -13.544 6.075 1.00 8.07 155 ILE A O 1
ATOM 955 N N . TRP A 1 140 ? -3.317 -12.824 4.129 1.00 7.55 156 TRP A N 1
ATOM 956 C CA . TRP A 1 140 ? -2.043 -12.471 3.512 1.00 7.73 156 TRP A CA 1
ATOM 957 C C . TRP A 1 140 ? -1.863 -10.990 3.221 1.00 8.69 156 TRP A C 1
ATOM 958 O O . TRP A 1 140 ? -2.825 -10.266 2.959 1.00 8.58 156 TRP A O 1
ATOM 969 N N . ASP A 1 141 ? -0.608 -10.550 3.254 1.00 8.85 157 ASP A N 1
ATOM 970 C CA . ASP A 1 141 ? -0.292 -9.169 2.929 1.00 9.41 157 ASP A CA 1
ATOM 971 C C . ASP A 1 141 ? -0.089 -9.133 1.415 1.00 8.58 157 ASP A C 1
ATOM 972 O O . ASP A 1 141 ? 0.756 -9.852 0.878 1.00 8.44 157 ASP A O 1
ATOM 977 N N . VAL A 1 142 ? -0.869 -8.305 0.732 1.00 8.00 158 VAL A N 1
ATOM 978 C CA . VAL A 1 142 ? -0.794 -8.202 -0.724 1.00 9.02 158 VAL A CA 1
ATOM 979 C C . VAL A 1 142 ? 0.558 -7.744 -1.275 1.00 10.38 158 VAL A C 1
ATOM 980 O O . VAL A 1 142 ? 1.098 -8.363 -2.190 1.00 10.78 158 VAL A O 1
ATOM 984 N N . LYS A 1 143 ? 1.103 -6.668 -0.720 1.00 11.82 159 LYS A N 1
ATOM 985 C CA . LYS A 1 143 ? 2.374 -6.137 -1.203 1.00 14.19 159 LYS A CA 1
ATOM 986 C C . LYS A 1 143 ? 3.564 -7.078 -1.052 1.00 14.55 159 LYS A C 1
ATOM 987 O O . LYS A 1 143 ? 4.356 -7.230 -1.982 1.00 15.57 159 LYS A O 1
ATOM 993 N N . THR A 1 144 ? 3.692 -7.716 0.106 1.00 14.69 160 THR A N 1
ATOM 994 C CA . THR A 1 144 ? 4.814 -8.619 0.341 1.00 14.74 160 THR A CA 1
ATOM 995 C C . THR A 1 144 ? 4.511 -10.073 0.005 1.00 14.54 160 THR A C 1
ATOM 996 O O . THR A 1 144 ? 5.425 -10.867 -0.220 1.00 14.07 160 THR A O 1
ATOM 1000 N N . GLY A 1 145 ? 3.229 -10.422 -0.020 1.00 13.29 161 GLY A N 1
ATOM 1001 C CA . GLY A 1 145 ? 2.839 -11.786 -0.326 1.00 14.93 161 GLY A CA 1
ATOM 1002 C C . GLY A 1 145 ? 3.046 -12.736 0.838 1.00 15.95 161 GLY A C 1
ATOM 1003 O O . GLY A 1 145 ? 2.955 -13.951 0.672 1.00 18.30 161 GLY A O 1
ATOM 1004 N N . LYS A 1 146 ? 3.323 -12.191 2.019 1.00 16.38 162 LYS A N 1
ATOM 1005 C CA . LYS A 1 146 ? 3.549 -13.024 3.195 1.00 16.93 162 LYS A CA 1
ATOM 1006 C C . LYS A 1 146 ? 2.257 -13.295 3.954 1.00 14.47 162 LYS A C 1
ATOM 1007 O O . LYS A 1 146 ? 1.356 -12.456 3.988 1.00 12.46 162 LYS A O 1
ATOM 1013 N N . CYS A 1 147 ? 2.175 -14.469 4.569 1.00 13.20 163 CYS A N 1
ATOM 1014 C CA . CYS A 1 147 ? 0.999 -14.824 5.350 1.00 11.82 163 CYS A CA 1
ATOM 1015 C C . CYS A 1 147 ? 1.129 -14.153 6.714 1.00 11.79 163 CYS A C 1
ATOM 1016 O O . CYS A 1 147 ? 2.139 -14.320 7.404 1.00 13.64 163 CYS A O 1
ATOM 1019 N N . LEU A 1 148 ? 0.113 -13.388 7.094 1.00 10.95 164 LEU A N 1
ATOM 1020 C CA . LEU A 1 148 ? 0.124 -12.678 8.368 1.00 12.06 164 LEU A CA 1
ATOM 1021 C C . LEU A 1 148 ? -0.504 -13.484 9.497 1.00 12.07 164 LEU A C 1
ATOM 1022 O O . LEU A 1 148 ? -0.041 -13.436 10.637 1.00 13.09 164 LEU A O 1
ATOM 1027 N N . LYS A 1 149 ? -1.565 -14.215 9.183 1.00 11.35 165 LYS A N 1
ATOM 1028 C CA . LYS A 1 149 ? -2.248 -15.024 10.183 1.00 11.70 165 LYS A CA 1
ATOM 1029 C C . LYS A 1 149 ? -2.880 -16.267 9.581 1.00 10.84 165 LYS A C 1
ATOM 1030 O O . LYS A 1 149 ? -3.313 -16.261 8.429 1.00 8.77 165 LYS A O 1
ATOM 1036 N N . THR A 1 150 ? -2.921 -17.330 10.374 1.00 10.39 166 THR A N 1
ATOM 1037 C CA . THR A 1 150 ? -3.535 -18.584 9.969 1.00 9.89 166 THR A CA 1
ATOM 1038 C C . THR A 1 150 ? -4.559 -18.897 11.049 1.00 9.77 166 THR A C 1
ATOM 1039 O O . THR A 1 150 ? -4.219 -19.018 12.231 1.00 10.74 166 THR A O 1
ATOM 1043 N N . LEU A 1 151 ? -5.816 -19.013 10.645 1.00 8.20 167 LEU A N 1
ATOM 1044 C CA . LEU A 1 151 ? -6.886 -19.298 11.587 1.00 8.19 167 LEU A CA 1
ATOM 1045 C C . LEU A 1 151 ? -7.343 -20.748 11.487 1.00 8.51 167 LEU A C 1
ATOM 1046 O O . LEU A 1 151 ? -7.683 -21.221 10.402 1.00 8.67 167 LEU A O 1
ATOM 1051 N N . PRO A 1 152 ? -7.329 -21.481 12.616 1.00 8.24 168 PRO A N 1
ATOM 1052 C CA . PRO A 1 152 ? -7.762 -22.886 12.659 1.00 8.99 168 PRO A CA 1
ATOM 1053 C C . PRO A 1 152 ? -9.282 -22.779 12.719 1.00 8.86 168 PRO A C 1
ATOM 1054 O O . PRO A 1 152 ? -9.925 -23.130 13.707 1.00 9.45 168 PRO A O 1
ATOM 1058 N N . ALA A 1 153 ? -9.826 -22.277 11.620 1.00 9.01 169 ALA A N 1
ATOM 1059 C CA . ALA A 1 153 ? -11.237 -21.970 11.466 1.00 7.85 169 ALA A CA 1
ATOM 1060 C C . ALA A 1 153 ? -12.311 -23.040 11.476 1.00 7.40 169 ALA A C 1
ATOM 1061 O O . ALA A 1 153 ? -13.356 -22.858 12.106 1.00 7.96 169 ALA A O 1
ATOM 1063 N N . HIS A 1 154 ? -12.066 -24.147 10.788 1.00 6.95 170 HIS A N 1
ATOM 1064 C CA . HIS A 1 154 ? -13.079 -25.183 10.657 1.00 6.04 170 HIS A CA 1
ATOM 1065 C C . HIS A 1 154 ? -12.547 -26.600 10.809 1.00 7.08 170 HIS A C 1
ATOM 1066 O O . HIS A 1 154 ? -11.352 -26.801 11.002 1.00 7.62 170 HIS A O 1
ATOM 1073 N N . SER A 1 155 ? -13.449 -27.577 10.729 1.00 6.93 171 SER A N 1
ATOM 1074 C CA . SER A 1 155 ? -13.077 -28.985 10.850 1.00 7.83 171 SER A CA 1
ATOM 1075 C C . SER A 1 155 ? -13.394 -29.756 9.569 1.00 7.76 171 SER A C 1
ATOM 1076 O O . SER A 1 155 ? -13.546 -30.974 9.579 1.00 8.86 171 SER A O 1
ATOM 1079 N N . ASP A 1 156 ? -13.500 -29.017 8.468 1.00 7.15 172 ASP A N 1
ATOM 1080 C CA . ASP A 1 156 ? -13.763 -29.566 7.142 1.00 6.91 172 ASP A CA 1
ATOM 1081 C C . ASP A 1 156 ? -13.374 -28.469 6.158 1.00 7.57 172 ASP A C 1
ATOM 1082 O O . ASP A 1 156 ? -13.137 -27.333 6.564 1.00 6.82 172 ASP A O 1
ATOM 1087 N N . PRO A 1 157 ? -13.311 -28.786 4.856 1.00 6.52 173 PRO A N 1
ATOM 1088 C CA . PRO A 1 157 ? -12.935 -27.772 3.865 1.00 6.18 173 PRO A CA 1
ATOM 1089 C C . PRO A 1 157 ? -13.703 -26.456 3.970 1.00 6.02 173 PRO A C 1
ATOM 1090 O O . PRO A 1 157 ? -14.914 -26.446 4.221 1.00 5.81 173 PRO A O 1
ATOM 1094 N N . VAL A 1 158 ? -12.981 -25.354 3.782 1.00 5.91 174 VAL A N 1
ATOM 1095 C CA . VAL A 1 158 ? -13.554 -24.010 3.828 1.00 5.50 174 VAL A CA 1
ATOM 1096 C C . VAL A 1 158 ? -14.040 -23.666 2.420 1.00 5.73 174 VAL A C 1
ATOM 1097 O O . VAL A 1 158 ? -13.250 -23.593 1.473 1.00 6.62 174 VAL A O 1
ATOM 1101 N N . SER A 1 159 ? -15.343 -23.449 2.290 1.00 4.64 175 SER A N 1
ATOM 1102 C CA . SER A 1 159 ? -15.956 -23.171 0.996 1.00 4.72 175 SER A CA 1
ATOM 1103 C C . SER A 1 159 ? -15.975 -21.723 0.517 1.00 4.04 175 SER A C 1
ATOM 1104 O O . SER A 1 159 ? -16.022 -21.477 -0.691 1.00 5.57 175 SER A O 1
ATOM 1107 N N . ALA A 1 160 ? -15.951 -20.772 1.445 1.00 3.93 176 ALA A N 1
ATOM 1108 C CA . ALA A 1 160 ? -15.979 -19.360 1.080 1.00 3.66 176 ALA A CA 1
ATOM 1109 C C . ALA A 1 160 ? -15.406 -18.493 2.193 1.00 4.76 176 ALA A C 1
ATOM 1110 O O . ALA A 1 160 ? -15.441 -18.865 3.367 1.00 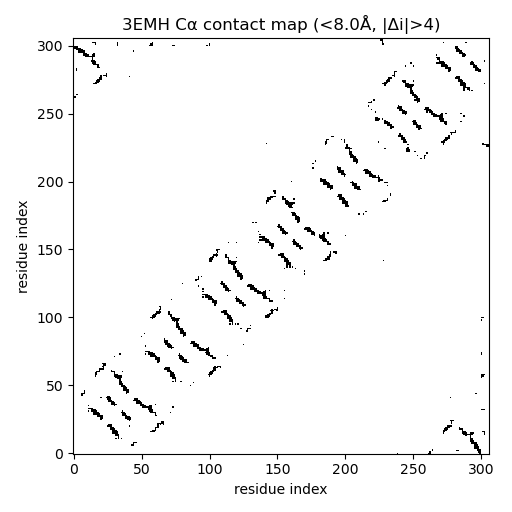4.95 176 ALA A O 1
ATOM 1112 N N . VAL A 1 161 ? -14.868 -17.343 1.800 1.00 5.09 177 VAL A N 1
ATOM 1113 C CA . VAL A 1 161 ? -14.305 -16.362 2.722 1.00 5.12 177 VAL A CA 1
ATOM 1114 C C . VAL A 1 161 ? -14.594 -14.988 2.130 1.00 5.70 177 VAL A C 1
ATOM 1115 O O . VAL A 1 161 ? -14.466 -14.791 0.922 1.00 6.18 177 VAL A O 1
ATOM 1119 N N . HIS A 1 162 ? -14.977 -14.040 2.979 1.00 4.85 178 HIS A N 1
ATOM 1120 C CA . HIS A 1 162 ? -15.323 -12.700 2.510 1.00 6.29 178 HIS A CA 1
ATOM 1121 C C . HIS A 1 162 ? -15.125 -11.676 3.629 1.00 6.27 178 HIS A C 1
ATOM 1122 O O . HIS A 1 162 ? -15.405 -11.967 4.789 1.00 7.10 178 HIS A O 1
ATOM 1129 N N . P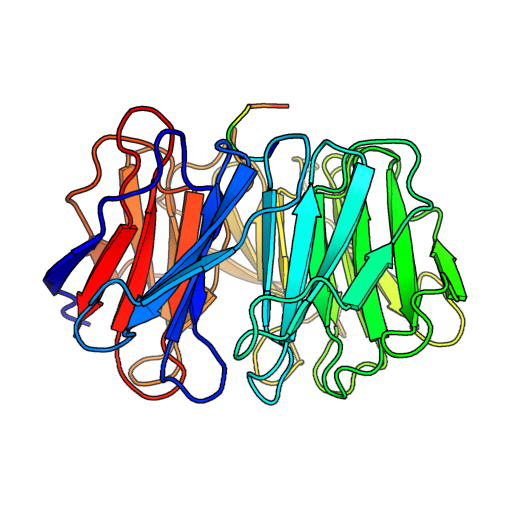HE A 1 163 ? -14.625 -10.492 3.281 1.00 6.89 179 PHE A N 1
ATOM 1130 C CA . PHE A 1 163 ? -14.426 -9.420 4.260 1.00 6.62 179 PHE A CA 1
ATOM 1131 C C . PHE A 1 163 ? -15.693 -8.578 4.301 1.00 7.05 179 PHE A C 1
ATOM 1132 O O . PHE A 1 163 ? -16.408 -8.486 3.304 1.00 6.93 179 PHE A O 1
ATOM 1140 N N . ASN A 1 164 ? -15.968 -7.957 5.444 1.00 7.65 180 ASN A N 1
ATOM 1141 C CA . ASN A 1 164 ? -17.139 -7.104 5.555 1.00 8.22 180 ASN A CA 1
ATOM 1142 C C . ASN A 1 164 ? -16.804 -5.733 4.968 1.00 9.63 180 ASN A C 1
ATOM 1143 O O . ASN A 1 164 ? -15.690 -5.513 4.484 1.00 9.02 180 ASN A O 1
ATOM 1148 N N . ARG A 1 165 ? -17.764 -4.817 5.021 1.00 11.47 181 ARG A N 1
ATOM 1149 C CA . ARG A 1 165 ? -17.619 -3.489 4.434 1.00 12.47 181 ARG A CA 1
ATOM 1150 C C . ARG A 1 165 ? -16.343 -2.700 4.734 1.00 10.48 181 ARG A C 1
ATOM 1151 O O . ARG A 1 165 ? -15.789 -2.067 3.833 1.00 11.87 181 ARG A O 1
ATOM 1159 N N . ASP A 1 166 ? -15.873 -2.726 5.979 1.00 10.10 182 ASP A N 1
ATOM 1160 C CA . ASP A 1 166 ? -14.661 -1.986 6.332 1.00 10.65 182 ASP A CA 1
ATOM 1161 C C . ASP A 1 166 ? -13.445 -2.888 6.526 1.00 11.02 182 ASP A C 1
ATOM 1162 O O . ASP A 1 166 ? -12.368 -2.420 6.899 1.00 11.39 182 ASP A O 1
ATOM 1167 N N . GLY A 1 167 ? -13.619 -4.182 6.272 1.00 9.58 183 GLY A N 1
ATOM 1168 C CA . GLY A 1 167 ? -12.521 -5.124 6.406 1.00 9.49 183 GLY A CA 1
ATOM 1169 C C . GLY A 1 167 ? -12.161 -5.573 7.813 1.00 9.31 183 GLY A C 1
ATOM 1170 O O . GLY A 1 167 ? -11.213 -6.333 7.993 1.00 8.87 183 GLY A O 1
ATOM 1171 N N . SER A 1 168 ? -12.914 -5.125 8.813 1.00 10.55 184 SER A N 1
ATOM 1172 C CA . SER A 1 168 ? -12.624 -5.495 10.197 1.00 10.52 184 SER A CA 1
ATOM 1173 C C . SER A 1 168 ? -13.035 -6.923 10.539 1.00 9.62 184 SER A C 1
ATOM 1174 O O . SER A 1 168 ? -12.562 -7.492 11.523 1.00 9.84 184 SER A O 1
ATOM 1177 N N . LEU A 1 169 ? -13.913 -7.495 9.721 1.00 9.23 185 LEU A N 1
ATOM 1178 C CA . LEU A 1 169 ? -14.400 -8.850 9.945 1.00 7.97 185 LEU A CA 1
ATOM 1179 C C . LEU A 1 169 ? -14.266 -9.714 8.708 1.00 7.21 185 LEU A C 1
ATOM 1180 O O . LEU A 1 169 ? -14.263 -9.220 7.580 1.00 7.29 185 LEU A O 1
ATOM 1185 N N . ILE A 1 170 ? -14.166 -11.014 8.945 1.00 6.85 186 ILE A N 1
ATOM 1186 C CA . ILE A 1 170 ? -14.091 -12.002 7.885 1.00 6.44 186 ILE A CA 1
ATOM 1187 C C . ILE A 1 170 ? -15.155 -13.043 8.193 1.00 6.55 186 ILE A C 1
ATOM 1188 O O . ILE A 1 170 ? -15.298 -13.464 9.346 1.00 6.93 186 ILE A O 1
ATOM 1193 N N . VAL A 1 171 ? -15.922 -13.433 7.183 1.00 5.69 187 VAL A N 1
ATOM 1194 C CA . VAL A 1 171 ? -16.899 -14.493 7.375 1.00 5.82 187 VAL A CA 1
ATOM 1195 C C . VAL A 1 171 ? -16.398 -15.674 6.553 1.00 4.92 187 VAL A C 1
ATOM 1196 O O . VAL A 1 171 ? -15.891 -15.503 5.438 1.00 5.41 187 VAL A O 1
ATOM 1200 N N . SER A 1 172 ? -16.499 -16.865 7.131 1.00 5.55 188 SER A N 1
ATOM 1201 C CA . SER A 1 172 ? -16.070 -18.083 6.459 1.00 5.45 188 SER A CA 1
ATOM 1202 C C . SER A 1 172 ? -17.178 -19.119 6.556 1.00 5.01 188 SER A C 1
ATOM 1203 O O . SER A 1 172 ? -17.998 -19.086 7.482 1.00 5.29 188 SER A O 1
ATOM 1206 N N . SER A 1 173 ? -17.211 -20.034 5.594 1.00 4.59 189 SER A N 1
ATOM 1207 C CA . SER A 1 173 ? -18.200 -21.104 5.591 1.00 5.40 189 SER A CA 1
ATOM 1208 C C . SER A 1 173 ? -17.466 -22.410 5.343 1.00 5.54 189 SER A C 1
ATOM 1209 O O . SER A 1 173 ? -16.393 -22.426 4.730 1.00 5.21 189 SER A O 1
ATOM 1212 N N . SER A 1 174 ? -18.047 -23.508 5.807 1.00 5.34 190 SER A N 1
ATOM 1213 C CA . SER A 1 174 ? -17.398 -24.797 5.665 1.00 4.83 190 SER A CA 1
ATOM 1214 C C . SER A 1 174 ? -18.344 -25.972 5.553 1.00 5.45 190 SER A C 1
ATOM 1215 O O . SER A 1 174 ? -19.519 -25.898 5.934 1.00 5.32 190 SER A O 1
ATOM 1218 N N . TYR A 1 175 ? -17.807 -27.063 5.019 1.00 5.86 191 TYR A N 1
ATOM 1219 C CA . TYR A 1 175 ? -18.552 -28.300 4.892 1.00 5.93 191 TYR A CA 1
ATOM 1220 C C . TYR A 1 175 ? -18.873 -28.825 6.291 1.00 6.75 191 TYR A C 1
ATOM 1221 O O . TYR A 1 175 ? -19.680 -29.739 6.437 1.00 7.48 191 TYR A O 1
ATOM 1230 N N . ASP A 1 176 ? -18.244 -28.253 7.320 1.00 6.27 192 ASP A N 1
ATOM 1231 C CA . ASP A 1 176 ? -18.522 -28.697 8.686 1.00 6.64 192 ASP A CA 1
ATOM 1232 C C . ASP A 1 176 ? -19.881 -28.199 9.174 1.00 7.22 192 ASP A C 1
ATOM 1233 O O . ASP A 1 176 ? -20.281 -28.469 10.307 1.00 8.81 192 ASP A O 1
ATOM 1238 N N . GLY A 1 177 ? -20.584 -27.479 8.303 1.00 5.76 193 GLY A N 1
ATOM 1239 C CA . GLY A 1 177 ? -21.911 -26.983 8.625 1.00 6.46 193 GLY A CA 1
ATOM 1240 C C . GLY A 1 177 ? -21.959 -25.639 9.309 1.00 5.26 193 GLY A C 1
ATOM 1241 O O . GLY A 1 177 ? -23.033 -25.159 9.672 1.00 6.52 193 GLY A O 1
ATOM 1242 N N . LEU A 1 178 ? -20.803 -25.011 9.462 1.00 4.93 194 LEU A N 1
ATOM 1243 C CA . LEU A 1 178 ? -20.747 -23.736 10.142 1.00 5.32 194 LEU A CA 1
ATOM 1244 C C . LEU A 1 178 ? -20.363 -22.524 9.330 1.00 5.67 194 LEU A C 1
ATOM 1245 O O . LEU A 1 178 ? -19.704 -22.608 8.293 1.00 6.41 194 LEU A O 1
ATOM 1250 N N A CYS A 1 179 ? -20.796 -21.382 9.839 0.50 7.50 195 CYS A N 1
ATOM 1251 N N B CYS A 1 179 ? -20.803 -21.381 9.837 0.50 6.86 195 CYS A N 1
ATOM 1252 C CA A CYS A 1 179 ? -20.482 -20.084 9.279 0.50 7.32 195 CYS A CA 1
ATOM 1253 C CA B CYS A 1 179 ? -20.479 -20.079 9.288 0.50 6.23 195 CYS A CA 1
ATOM 1254 C C A CYS A 1 179 ? -19.838 -19.401 10.478 0.50 7.12 195 CYS A C 1
ATOM 1255 C C B CYS A 1 179 ? -19.826 -19.419 10.489 0.50 6.22 195 CYS A C 1
ATOM 1256 O O A CYS A 1 179 ? -20.418 -19.383 11.564 0.50 8.21 195 CYS A O 1
ATOM 1257 O O B CYS A 1 179 ? -20.384 -19.438 11.587 0.50 6.80 195 CYS A O 1
ATOM 1262 N N . ARG A 1 180 ? -18.633 -18.873 10.307 1.00 6.20 196 ARG A N 1
ATOM 1263 C CA . ARG A 1 180 ? -17.960 -18.215 11.412 1.00 6.21 196 ARG A CA 1
ATOM 1264 C C . ARG A 1 180 ? -17.499 -16.825 11.036 1.00 6.17 196 ARG A C 1
ATOM 1265 O O . ARG A 1 180 ? -17.159 -16.557 9.882 1.00 6.64 196 ARG A O 1
ATOM 1273 N N . ILE A 1 181 ? -17.545 -15.928 12.012 1.00 6.77 197 ILE A N 1
ATOM 1274 C CA . ILE A 1 181 ? -17.123 -14.553 11.811 1.00 7.95 197 ILE A CA 1
ATOM 1275 C C . ILE A 1 181 ? -15.879 -14.339 12.652 1.00 7.52 197 ILE A C 1
ATOM 1276 O O . ILE A 1 181 ? -15.861 -14.638 13.856 1.00 7.19 197 ILE A O 1
ATOM 1281 N N . TRP A 1 182 ? -14.841 -13.825 12.002 1.00 6.56 198 TRP A N 1
ATOM 1282 C CA . TRP A 1 182 ? -13.550 -13.607 12.636 1.00 5.72 198 TRP A CA 1
ATOM 1283 C C . TRP A 1 182 ? -13.151 -12.148 12.667 1.00 7.21 198 TRP A C 1
ATOM 1284 O O . TRP A 1 182 ? -13.480 -11.384 11.762 1.00 7.20 198 TRP A O 1
ATOM 1295 N N . ASP A 1 183 ? -12.435 -11.772 13.722 1.00 8.13 199 ASP A N 1
ATOM 1296 C CA . ASP A 1 183 ? -11.929 -10.417 13.846 1.00 9.15 199 ASP A CA 1
ATOM 1297 C C . ASP A 1 183 ? -10.627 -10.442 13.049 1.00 9.06 199 ASP A C 1
ATOM 1298 O O . ASP A 1 183 ? -9.716 -11.207 13.357 1.00 9.67 199 ASP A O 1
ATOM 1303 N N . THR A 1 184 ? -10.550 -9.624 12.010 1.00 9.38 200 THR A N 1
ATOM 1304 C CA . THR A 1 184 ? -9.367 -9.595 11.162 1.00 10.15 200 THR A CA 1
ATOM 1305 C C . THR A 1 184 ? -8.069 -9.321 11.918 1.00 11.11 200 THR A C 1
ATOM 1306 O O . THR A 1 184 ? -7.060 -9.984 11.688 1.00 11.53 200 THR A O 1
ATOM 1310 N N . ALA A 1 185 ? -8.105 -8.361 12.833 1.00 12.50 201 ALA A N 1
ATOM 1311 C CA . ALA A 1 185 ? -6.914 -7.991 13.589 1.00 13.08 201 ALA A CA 1
ATOM 1312 C C . AL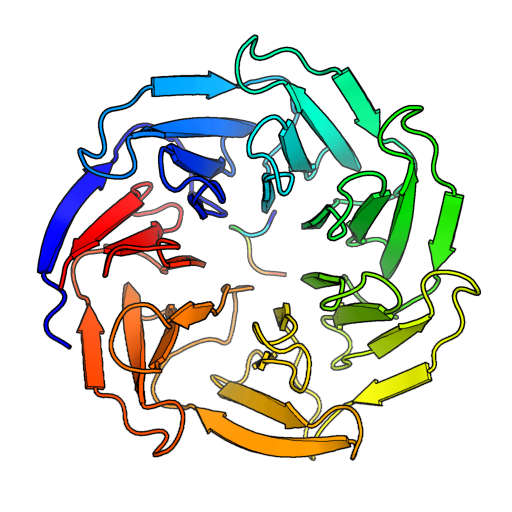A A 1 185 ? -6.429 -9.020 14.605 1.00 13.94 201 ALA A C 1
ATOM 1313 O O . ALA A 1 185 ? -5.235 -9.316 14.669 1.00 14.46 201 ALA A O 1
ATOM 1315 N N . SER A 1 186 ? -7.345 -9.571 15.395 1.00 13.21 202 SER A N 1
ATOM 1316 C CA . SER A 1 186 ? -6.969 -10.537 16.424 1.00 14.57 202 SER A CA 1
ATOM 1317 C C . SER A 1 186 ? -7.061 -11.997 16.003 1.00 15.20 202 SER A C 1
ATOM 1318 O O . SER A 1 186 ? -6.382 -12.854 16.569 1.00 15.53 202 SER A O 1
ATOM 1321 N N . GLY A 1 187 ? -7.912 -12.282 15.023 1.00 14.43 203 GLY A N 1
ATOM 1322 C CA . GLY A 1 187 ? -8.078 -13.649 14.564 1.00 14.58 203 GLY A CA 1
ATOM 1323 C C . GLY A 1 187 ? -9.012 -14.453 15.452 1.00 13.70 203 GLY A C 1
ATOM 1324 O O . GLY A 1 187 ? -9.185 -15.658 15.262 1.00 14.02 203 GLY A O 1
ATOM 1325 N N . GLN A 1 188 ? -9.626 -13.791 16.426 1.00 13.31 204 GLN A N 1
ATOM 1326 C CA . GLN A 1 188 ? -10.535 -14.476 17.332 1.00 13.63 204 GLN A CA 1
ATOM 1327 C C . GLN A 1 188 ? -11.871 -14.765 16.664 1.00 12.02 204 GLN A C 1
ATOM 1328 O O . GLN A 1 188 ? -12.334 -14.002 15.815 1.00 10.16 204 GLN A O 1
ATOM 1334 N N . CYS A 1 189 ? -12.477 -15.884 17.043 1.00 11.27 205 CYS A N 1
ATOM 1335 C CA . CYS A 1 189 ? -13.773 -16.266 16.502 1.00 11.04 205 CYS A CA 1
ATOM 1336 C C . CYS A 1 189 ? -14.825 -15.495 17.285 1.00 10.81 205 CYS A C 1
ATOM 1337 O O . CYS A 1 189 ? -15.036 -15.748 18.474 1.00 12.34 205 CYS A O 1
ATOM 1340 N N . LEU A 1 190 ? -15.479 -14.551 16.617 1.00 9.37 206 LEU A N 1
ATOM 1341 C CA . LEU A 1 190 ? -16.490 -13.719 17.257 1.00 10.73 206 LEU A CA 1
ATOM 1342 C C . LEU A 1 190 ? -17.889 -14.302 17.231 1.00 10.89 206 LEU A C 1
ATOM 1343 O O . LEU A 1 190 ? -18.737 -13.922 18.040 1.00 12.85 206 LEU A O 1
ATOM 1348 N N . LYS A 1 191 ? -18.143 -15.221 16.308 1.00 9.61 207 LYS A N 1
ATOM 1349 C CA . LYS A 1 191 ? -19.473 -15.800 16.214 1.00 8.61 207 LYS A CA 1
ATOM 1350 C C . LYS A 1 191 ? -19.521 -17.029 15.329 1.00 8.01 207 LYS A C 1
ATOM 1351 O O . LYS A 1 191 ? -18.753 -17.152 14.375 1.00 8.52 207 LYS A O 1
ATOM 1357 N N . THR A 1 192 ? -20.422 -17.943 15.671 1.00 7.04 208 THR A N 1
ATOM 1358 C CA . THR A 1 192 ? -20.645 -19.152 14.891 1.00 6.42 208 THR A CA 1
ATOM 1359 C C . THR A 1 192 ? -22.138 -19.169 14.603 1.00 7.79 208 THR A C 1
ATOM 1360 O O . THR A 1 192 ? -22.957 -19.069 15.520 1.00 7.43 208 THR A O 1
ATOM 1364 N N . LEU A 1 193 ? -22.491 -19.278 13.329 1.00 7.40 209 LEU A N 1
ATOM 1365 C CA . LEU A 1 193 ? -23.887 -19.298 12.919 1.00 6.86 209 LEU A CA 1
ATOM 1366 C C . LEU A 1 193 ? -24.252 -20.636 12.298 1.00 6.99 209 LEU A C 1
ATOM 1367 O O . LEU A 1 193 ? -23.516 -21.172 11.474 1.00 6.86 209 LEU A O 1
ATOM 1372 N N . ILE A 1 194 ? -25.394 -21.168 12.716 1.00 6.85 210 ILE A N 1
ATOM 1373 C CA . ILE A 1 194 ? -25.909 -22.436 12.224 1.00 7.14 210 ILE A CA 1
ATOM 1374 C C . ILE A 1 194 ? -27.380 -22.487 12.614 1.00 7.70 210 ILE A C 1
ATOM 1375 O O . ILE A 1 194 ? -27.766 -21.975 13.668 1.00 8.81 210 ILE A O 1
ATOM 1380 N N . ASP A 1 195 ? -28.202 -23.082 11.756 1.00 10.02 211 ASP A N 1
ATOM 1381 C CA . ASP A 1 195 ? -29.637 -23.164 12.019 1.00 12.93 211 ASP A CA 1
ATOM 1382 C C . ASP A 1 195 ? -30.028 -24.494 12.665 1.00 15.41 211 ASP A C 1
ATOM 1383 O O . ASP A 1 195 ? -29.195 -25.167 13.270 1.00 15.94 211 ASP A O 1
ATOM 1388 N N . ASP A 1 196 ? -31.292 -24.877 12.522 1.00 17.33 212 ASP A N 1
ATOM 1389 C CA . ASP A 1 196 ? -31.793 -26.107 13.134 1.00 19.01 212 ASP A CA 1
ATOM 1390 C C . ASP A 1 196 ? -31.256 -27.415 12.550 1.00 19.03 212 ASP A C 1
ATOM 1391 O O . ASP A 1 196 ? -31.447 -28.479 13.140 1.00 18.26 212 ASP A O 1
ATOM 1396 N N . ASP A 1 197 ? -30.596 -27.339 11.398 1.00 18.40 213 ASP A N 1
ATOM 1397 C CA . ASP A 1 197 ? -30.022 -28.522 10.755 1.00 18.13 213 ASP A CA 1
ATOM 1398 C C . ASP A 1 197 ? -28.536 -28.232 10.517 1.00 16.41 213 ASP A C 1
ATOM 1399 O O . ASP A 1 197 ? -28.112 -27.082 10.635 1.00 17.71 213 ASP A O 1
ATOM 1404 N N . ASN A 1 198 ? -27.750 -29.254 10.179 1.00 14.70 214 ASN A N 1
ATOM 1405 C CA . ASN A 1 198 ? -26.314 -29.059 9.964 1.00 13.04 214 ASN A CA 1
ATOM 1406 C C . ASN A 1 198 ? -25.747 -29.409 8.584 1.00 11.38 214 ASN A C 1
ATOM 1407 O O . ASN A 1 198 ? -24.695 -30.039 8.481 1.00 12.24 214 ASN A O 1
ATOM 1412 N N . PRO A 1 199 ? -26.425 -28.997 7.505 1.00 9.30 215 PRO A N 1
ATOM 1413 C CA . PRO A 1 199 ? -25.895 -29.316 6.177 1.00 8.89 215 PRO A CA 1
ATOM 1414 C C . PRO A 1 199 ? -24.636 -28.510 5.879 1.00 8.47 215 PRO A C 1
ATOM 1415 O O . PRO A 1 199 ? -24.415 -27.450 6.460 1.00 7.40 215 PRO A O 1
ATOM 1419 N N . PRO A 1 200 ? -23.790 -29.008 4.972 1.00 7.03 216 PRO A N 1
ATOM 1420 C CA . PRO A 1 200 ? -22.572 -28.267 4.641 1.00 7.13 216 PRO A CA 1
ATOM 1421 C C . PRO A 1 200 ? -22.937 -26.860 4.166 1.00 6.12 216 PRO A C 1
ATOM 1422 O O . PRO A 1 200 ? -23.940 -26.677 3.468 1.00 6.01 216 PRO A O 1
ATOM 1426 N N . VAL A 1 201 ? -22.150 -25.867 4.567 1.00 5.21 217 VAL A N 1
ATOM 1427 C CA . VAL A 1 201 ? -22.378 -24.499 4.122 1.00 5.71 217 VAL A CA 1
ATOM 1428 C C . VAL A 1 201 ? -21.425 -24.369 2.944 1.00 6.63 217 VAL A C 1
ATOM 1429 O O . VAL A 1 201 ? -20.209 -24.468 3.104 1.00 6.46 217 VAL A O 1
ATOM 1433 N N . SER A 1 202 ? -21.996 -24.165 1.762 1.00 5.88 218 SER A N 1
ATOM 1434 C CA . SER A 1 202 ? -21.243 -24.098 0.515 1.00 6.44 218 SER A CA 1
ATOM 1435 C C . SER A 1 202 ? -20.829 -22.722 0.012 1.00 6.15 218 SER A C 1
ATOM 1436 O O . SER A 1 202 ? -20.029 -22.617 -0.918 1.00 6.16 218 SER A O 1
ATOM 1439 N N . PHE A 1 203 ? -21.382 -21.671 0.602 1.00 5.44 219 PHE A N 1
ATOM 1440 C CA . PHE A 1 203 ? -21.033 -20.319 0.194 1.00 5.51 219 PHE A CA 1
ATOM 1441 C C . PHE A 1 203 ? -21.533 -19.327 1.221 1.00 6.10 219 PHE A C 1
ATOM 1442 O O . PHE A 1 203 ? -22.528 -19.575 1.898 1.00 5.49 219 PHE A O 1
ATOM 1450 N N . VAL A 1 204 ? -20.829 -18.209 1.340 1.00 5.51 220 VAL A N 1
ATOM 1451 C CA . VAL A 1 204 ? -21.225 -17.151 2.254 1.00 6.92 220 VAL A CA 1
ATOM 1452 C C . VAL A 1 204 ? -20.573 -15.841 1.838 1.00 6.76 220 VAL A C 1
ATOM 1453 O O . VAL A 1 204 ? -19.488 -15.832 1.249 1.00 6.18 220 VAL A O 1
ATOM 1457 N N . LYS A 1 205 ? -21.256 -14.737 2.113 1.00 6.98 221 LYS A N 1
ATOM 1458 C CA . LYS A 1 205 ? -20.715 -13.417 1.821 1.00 7.33 221 LYS A CA 1
ATOM 1459 C C . LYS A 1 205 ? -21.542 -12.363 2.543 1.00 7.70 221 LYS A C 1
ATOM 1460 O O . LYS A 1 205 ? -22.707 -12.589 2.874 1.00 8.73 221 LYS A O 1
ATOM 1466 N N . PHE A 1 206 ? -20.925 -11.220 2.810 1.00 6.72 222 PHE A N 1
ATOM 1467 C CA . PHE A 1 206 ? -21.621 -10.117 3.455 1.00 7.55 222 PHE A CA 1
ATOM 1468 C C . PHE A 1 206 ? -22.431 -9.369 2.406 1.00 8.80 222 PHE A C 1
ATOM 1469 O O . PHE A 1 206 ? -22.082 -9.360 1.223 1.00 8.93 222 PHE A O 1
ATOM 1477 N N . SER A 1 207 ? -23.509 -8.735 2.850 1.00 8.73 223 SER A N 1
ATOM 1478 C CA . SER A 1 207 ? -24.360 -7.950 1.965 1.00 9.73 223 SER A CA 1
ATOM 1479 C C . SER A 1 207 ? -23.631 -6.644 1.654 1.00 10.81 223 SER A C 1
ATOM 1480 O O . SER A 1 207 ? -22.694 -6.270 2.360 1.00 11.34 223 SER A O 1
ATOM 1483 N N . PRO A 1 208 ? -24.046 -5.939 0.589 1.00 11.58 224 PRO A N 1
ATOM 1484 C CA . PRO A 1 208 ? -23.407 -4.673 0.218 1.00 13.62 224 PRO A CA 1
ATOM 1485 C C . PRO A 1 208 ? -23.307 -3.672 1.372 1.00 14.47 224 PRO A C 1
ATOM 1486 O O . PRO A 1 208 ? -22.293 -2.984 1.511 1.00 15.75 224 PRO A O 1
ATOM 1490 N N . ASN A 1 209 ? -24.348 -3.586 2.197 1.00 14.04 225 ASN A N 1
ATOM 1491 C CA . ASN A 1 209 ? -24.332 -2.656 3.324 1.00 14.50 225 ASN A CA 1
ATOM 1492 C C . ASN A 1 209 ? -23.614 -3.226 4.544 1.00 14.61 225 ASN A C 1
ATOM 1493 O O . ASN A 1 209 ? -23.464 -2.546 5.558 1.00 15.58 225 ASN A O 1
ATOM 1498 N N . GLY A 1 210 ? -23.181 -4.480 4.443 1.00 13.25 226 GLY A N 1
ATOM 1499 C CA . GLY A 1 210 ? -22.458 -5.114 5.532 1.00 13.27 226 GLY A CA 1
ATOM 1500 C C . GLY A 1 210 ? -23.248 -5.553 6.753 1.00 13.05 226 GLY A C 1
ATOM 1501 O O . GLY A 1 210 ? -22.671 -6.070 7.710 1.00 14.52 226 GLY A O 1
ATOM 1502 N N . LYS A 1 211 ? -24.564 -5.364 6.729 1.00 13.14 227 LYS A N 1
ATOM 1503 C CA . LYS A 1 211 ? -25.410 -5.741 7.859 1.00 13.13 227 LYS A CA 1
ATOM 1504 C C . LYS A 1 211 ? -25.765 -7.220 7.891 1.00 11.09 227 LYS A C 1
ATOM 1505 O O . LYS A 1 211 ? -26.004 -7.792 8.956 1.00 11.42 227 LYS A O 1
ATOM 1511 N N . TYR A 1 212 ? -25.807 -7.840 6.721 1.00 9.98 228 TYR A N 1
ATOM 1512 C CA . TYR A 1 212 ? -26.206 -9.232 6.654 1.00 9.75 228 TYR A CA 1
ATOM 1513 C C . TYR A 1 212 ? -25.207 -10.149 5.993 1.00 8.61 228 TYR A C 1
ATOM 1514 O O . TYR A 1 212 ? -24.214 -9.713 5.411 1.00 8.52 228 TYR A O 1
ATOM 1523 N N A ILE A 1 213 ? -25.465 -11.446 6.099 0.50 8.82 229 ILE A N 1
ATOM 1524 N N B ILE A 1 213 ? -25.504 -11.437 6.095 0.50 8.98 229 ILE A N 1
ATOM 1525 C CA A ILE A 1 213 ? -24.628 -12.431 5.436 0.50 8.52 229 ILE A CA 1
ATOM 1526 C CA B ILE A 1 213 ? -24.686 -12.483 5.515 0.50 8.59 229 ILE A CA 1
ATOM 1527 C C A ILE A 1 213 ? -25.578 -13.367 4.707 0.50 7.97 229 ILE A C 1
ATOM 1528 C C B ILE A 1 213 ? -25.608 -13.394 4.710 0.50 8.18 229 ILE A C 1
ATOM 1529 O O A ILE A 1 213 ? -26.609 -13.776 5.246 0.50 8.83 229 ILE A O 1
ATOM 1530 O O B ILE A 1 213 ? -26.653 -13.817 5.206 0.50 9.03 229 ILE A O 1
ATOM 1539 N N . LEU A 1 214 ? -25.237 -13.670 3.464 1.00 7.00 230 LEU A N 1
ATOM 1540 C CA . LEU A 1 214 ? -26.029 -14.550 2.620 1.00 6.55 230 LEU A CA 1
ATOM 1541 C C . LEU A 1 214 ? -25.264 -15.864 2.609 1.00 5.86 230 LEU A C 1
ATOM 1542 O O . LEU A 1 214 ? -24.087 -15.896 2.248 1.00 5.99 230 LEU A O 1
ATOM 1547 N N . ALA A 1 215 ? -25.919 -16.942 3.024 1.00 6.12 231 ALA A N 1
ATOM 1548 C CA . ALA A 1 215 ? -25.268 -18.242 3.084 1.00 6.14 231 ALA A CA 1
ATOM 1549 C C . ALA A 1 215 ? -26.041 -19.323 2.354 1.00 5.95 231 ALA A C 1
ATOM 1550 O O . ALA A 1 215 ? -27.268 -19.414 2.458 1.00 6.70 231 ALA A O 1
ATOM 1552 N N . ALA A 1 216 ? -25.309 -20.139 1.608 1.00 5.23 232 ALA A N 1
ATOM 1553 C CA . ALA A 1 216 ? -25.893 -21.251 0.876 1.00 6.10 232 ALA A CA 1
ATOM 1554 C C . ALA A 1 216 ? -25.532 -22.543 1.596 1.00 6.83 232 ALA A C 1
ATOM 1555 O O . ALA A 1 216 ? -24.412 -22.703 2.085 1.00 6.53 232 ALA A O 1
ATOM 1557 N N . THR A 1 217 ? -26.491 -23.457 1.677 1.00 6.11 233 THR A N 1
ATOM 1558 C CA . THR A 1 217 ? -26.254 -24.756 2.295 1.00 6.31 233 THR A CA 1
ATOM 1559 C C . THR A 1 217 ? -26.666 -25.826 1.292 1.00 6.91 233 THR A C 1
ATOM 1560 O O . THR A 1 217 ? -27.571 -25.610 0.473 1.00 7.69 233 THR A O 1
ATOM 1564 N N . LEU A 1 218 ? -26.001 -26.977 1.348 1.00 6.81 234 LEU A N 1
ATOM 1565 C CA . LEU A 1 218 ? -26.273 -28.056 0.410 1.00 7.42 234 LEU A CA 1
ATOM 1566 C C . LEU A 1 218 ? -27.550 -28.844 0.662 1.00 8.00 234 LEU A C 1
ATOM 1567 O O . LEU A 1 218 ? -27.580 -30.069 0.549 1.00 10.23 234 LEU A O 1
ATOM 1572 N N . ASP A 1 219 ? -28.600 -28.112 1.014 1.00 7.86 235 ASP A N 1
ATOM 1573 C CA . ASP A 1 219 ? -29.920 -28.684 1.221 1.00 8.14 235 ASP A CA 1
ATOM 1574 C C . ASP A 1 219 ? -30.889 -27.800 0.433 1.00 8.28 235 ASP A C 1
ATOM 1575 O O . ASP A 1 219 ? -32.008 -27.528 0.863 1.00 8.07 235 ASP A O 1
ATOM 1580 N N . ASN A 1 220 ? -30.417 -27.328 -0.721 1.00 7.47 236 ASN A N 1
ATOM 1581 C CA . ASN A 1 220 ? -31.213 -26.502 -1.627 1.00 7.81 236 ASN A CA 1
ATOM 1582 C C . ASN A 1 220 ? -31.748 -25.235 -0.973 1.00 8.38 236 ASN A C 1
ATOM 1583 O O . ASN A 1 220 ? -32.886 -24.834 -1.222 1.00 8.79 236 ASN A O 1
ATOM 1588 N N . THR A 1 221 ? -30.915 -24.581 -0.170 1.00 7.34 237 THR A N 1
ATOM 1589 C CA . THR A 1 221 ? -31.362 -23.391 0.539 1.00 7.31 237 THR A CA 1
ATOM 1590 C C . THR A 1 221 ? -30.357 -22.251 0.633 1.00 6.90 237 THR A C 1
ATOM 1591 O O . THR A 1 221 ? -29.157 -22.470 0.818 1.00 7.94 237 THR A O 1
ATOM 1595 N N . LEU A 1 222 ? -30.870 -21.033 0.506 1.00 7.41 238 LEU A N 1
ATOM 1596 C CA . LEU A 1 222 ? -30.073 -19.823 0.662 1.00 7.21 238 LEU A CA 1
ATOM 1597 C C . LEU A 1 222 ? -30.734 -19.100 1.829 1.00 7.09 238 LEU A C 1
ATOM 1598 O O . LEU A 1 222 ? -31.962 -19.121 1.962 1.00 7.80 238 LEU A O 1
ATOM 1603 N N . LYS A 1 223 ? -29.928 -18.483 2.684 1.00 7.32 239 LYS A N 1
ATOM 1604 C CA . LYS A 1 223 ? -30.457 -17.772 3.840 1.00 7.84 239 LYS A CA 1
ATOM 1605 C C . LYS A 1 223 ? -29.764 -16.443 4.071 1.00 8.25 239 LYS A C 1
ATOM 1606 O O . LYS A 1 223 ? -28.551 -16.326 3.908 1.00 7.98 239 LYS A O 1
ATOM 1612 N N . LEU A 1 224 ? -30.552 -15.444 4.450 1.00 7.36 240 LEU A N 1
ATOM 1613 C CA . LEU A 1 224 ? -30.035 -14.117 4.752 1.00 7.89 240 LEU A CA 1
ATOM 1614 C C . LEU A 1 224 ? -30.065 -13.977 6.271 1.00 8.38 240 LEU A C 1
ATOM 1615 O O . LEU A 1 224 ? -31.129 -14.050 6.890 1.00 8.66 240 LEU A O 1
ATOM 1620 N N . TRP A 1 225 ? -28.891 -13.793 6.862 1.00 7.89 241 TRP A N 1
ATOM 1621 C CA . TRP A 1 225 ? -28.753 -13.658 8.309 1.00 8.45 241 TRP A CA 1
ATOM 1622 C C . TRP A 1 225 ? -28.390 -12.258 8.765 1.00 9.00 241 TRP A C 1
ATOM 1623 O O . TRP A 1 225 ? -27.646 -11.550 8.093 1.00 9.52 241 TRP A O 1
ATOM 1634 N N . ASP A 1 226 ? -28.915 -11.869 9.919 1.00 10.95 242 ASP A N 1
ATOM 1635 C CA . ASP A 1 226 ? -28.541 -10.600 10.521 1.00 13.24 242 ASP A CA 1
ATOM 1636 C C . ASP A 1 226 ? -27.478 -11.166 11.461 1.00 13.84 242 ASP A C 1
ATOM 1637 O O . ASP A 1 226 ? -27.802 -11.683 12.526 1.00 14.92 242 ASP A O 1
ATOM 1642 N N . TYR A 1 227 ? -26.213 -11.113 11.060 1.00 16.44 243 TYR A N 1
ATOM 1643 C CA . TYR A 1 227 ? -25.175 -11.701 11.895 1.00 18.16 243 TYR A CA 1
ATOM 1644 C C . TYR A 1 227 ? -24.995 -11.034 13.255 1.00 19.57 243 TYR A C 1
ATOM 1645 O O . TYR A 1 227 ? -24.536 -11.673 14.197 1.00 20.72 243 TYR A O 1
ATOM 1654 N N . SER A 1 228 ? -25.368 -9.764 13.364 1.00 20.99 244 SER A N 1
ATOM 1655 C CA . SER A 1 228 ? -25.251 -9.060 14.637 1.00 23.27 244 SER A CA 1
ATOM 1656 C C . SER A 1 228 ? -26.184 -9.712 15.654 1.00 23.17 244 SER A C 1
ATOM 1657 O O . SER A 1 228 ? -25.791 -9.987 16.789 1.00 23.98 244 SER A O 1
ATOM 1660 N N . LYS A 1 229 ? -27.421 -9.963 15.235 1.00 22.23 245 LYS A N 1
ATOM 1661 C CA . LYS A 1 229 ? -28.416 -10.588 16.100 1.00 22.03 245 LYS A CA 1
ATOM 1662 C C . LYS A 1 229 ? -28.339 -12.108 16.018 1.00 20.91 245 LYS A C 1
ATOM 1663 O O . LYS A 1 229 ? -28.934 -12.812 16.833 1.00 21.01 245 LYS A O 1
ATOM 1669 N N . GLY A 1 230 ? -27.602 -12.609 15.031 1.00 18.77 246 GLY A N 1
ATOM 1670 C CA . GLY A 1 230 ? -27.467 -14.044 14.864 1.00 17.66 246 GLY A CA 1
ATOM 1671 C C . GLY A 1 230 ? -28.790 -14.706 14.530 1.00 16.97 246 GLY A C 1
ATOM 1672 O O . GLY A 1 230 ? -29.059 -15.825 14.962 1.00 17.32 246 GLY A O 1
ATOM 1673 N N . LYS A 1 231 ? -29.616 -14.015 13.751 1.00 16.23 247 LYS A N 1
ATOM 1674 C CA . LYS A 1 231 ? -30.921 -14.539 13.372 1.00 16.90 247 LYS A CA 1
ATOM 1675 C C . LYS A 1 231 ? -31.105 -14.611 11.862 1.00 14.84 247 LYS A C 1
ATOM 1676 O O . LYS A 1 231 ? -30.619 -13.756 11.123 1.00 13.14 247 LYS A O 1
ATOM 1682 N N . CYS A 1 232 ? -31.813 -15.641 11.415 1.00 14.17 248 CYS A N 1
ATOM 1683 C CA . CYS A 1 232 ? -32.089 -15.823 9.997 1.00 13.47 248 CYS A CA 1
ATOM 1684 C C . CYS A 1 232 ? -33.321 -14.994 9.653 1.00 13.28 248 CYS A C 1
ATOM 1685 O O . CYS A 1 232 ? -34.406 -15.233 10.186 1.00 15.42 248 CYS A O 1
ATOM 1688 N N . LEU A 1 233 ? -33.149 -14.025 8.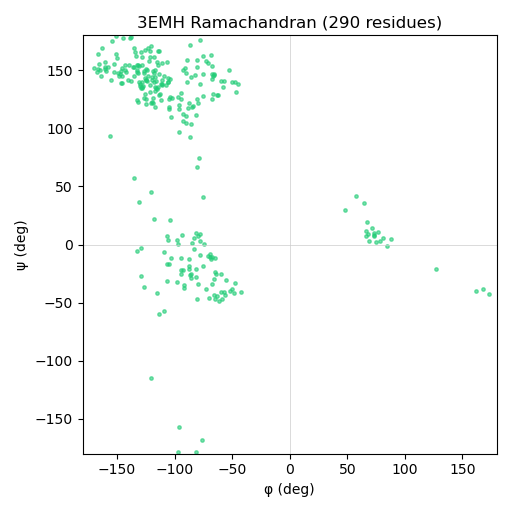759 1.00 11.27 249 LEU A N 1
ATOM 1689 C CA . LEU A 1 233 ? -34.234 -13.133 8.366 1.00 12.07 249 LEU A CA 1
ATOM 1690 C C . LEU A 1 233 ? -35.029 -13.583 7.149 1.00 11.91 249 LEU A C 1
ATOM 1691 O O . LEU A 1 233 ? -36.236 -13.349 7.068 1.00 13.32 249 LEU A O 1
ATOM 1696 N N . LYS A 1 234 ? -34.352 -14.217 6.198 1.00 11.23 250 LYS A N 1
ATOM 1697 C CA . LYS A 1 234 ? -35.010 -14.664 4.978 1.00 10.65 250 LYS A CA 1
ATOM 1698 C C . LYS A 1 234 ? -34.447 -15.993 4.508 1.00 11.09 250 LYS A C 1
ATOM 1699 O O . LYS A 1 234 ? -33.277 -16.297 4.732 1.00 9.11 250 LYS A O 1
ATOM 1705 N N . THR A 1 235 ? -35.291 -16.779 3.852 1.00 10.27 251 THR A N 1
ATOM 1706 C CA . THR A 1 235 ? -34.885 -18.062 3.300 1.00 10.84 251 THR A CA 1
ATOM 1707 C C . THR A 1 235 ? -35.330 -18.046 1.840 1.00 10.49 251 THR A C 1
ATOM 1708 O O . THR A 1 235 ? -36.442 -17.612 1.532 1.00 11.53 251 THR A O 1
ATOM 1712 N N . TYR A 1 236 ? -34.453 -18.490 0.946 1.00 8.22 252 TYR A N 1
ATOM 1713 C CA . TYR A 1 236 ? -34.753 -18.535 -0.485 1.00 8.15 252 TYR A CA 1
ATOM 1714 C C . TYR A 1 236 ? -34.635 -19.976 -0.941 1.00 8.27 252 TYR A C 1
ATOM 1715 O O . TYR A 1 236 ? -33.581 -20.603 -0.798 1.00 8.30 252 TYR A O 1
ATOM 1724 N N . THR A 1 237 ? -35.727 -20.495 -1.492 1.00 8.51 253 THR A N 1
ATOM 1725 C CA . THR A 1 237 ? -35.770 -21.874 -1.949 1.00 8.32 253 THR A CA 1
ATOM 1726 C C . THR A 1 237 ? -36.427 -21.985 -3.317 1.00 7.29 253 THR A C 1
ATOM 1727 O O . THR A 1 237 ? -37.012 -21.019 -3.813 1.00 8.43 253 THR A O 1
ATOM 1731 N N . GLY A 1 238 ? -36.317 -23.166 -3.920 1.00 7.89 254 GLY A N 1
ATOM 1732 C CA . GLY A 1 238 ? -36.899 -23.395 -5.232 1.00 7.89 254 GLY A CA 1
ATOM 1733 C C . GLY A 1 238 ? -35.903 -23.944 -6.237 1.00 8.92 254 GLY A C 1
ATOM 1734 O O . GLY A 1 238 ? -36.282 -24.540 -7.246 1.00 9.31 254 GLY A O 1
ATOM 1735 N N . HIS A 1 239 ? -34.619 -23.741 -5.963 1.00 8.36 255 HIS A N 1
ATOM 1736 C CA . HIS A 1 239 ? -33.546 -24.207 -6.837 1.00 8.83 255 HIS A CA 1
ATOM 1737 C C . HIS A 1 239 ? -32.994 -25.534 -6.333 1.00 9.30 255 HIS A C 1
ATOM 1738 O O . HIS A 1 239 ? -33.470 -26.077 -5.335 1.00 9.24 255 HIS A O 1
ATOM 1745 N N . LYS A 1 240 ? -31.986 -26.053 -7.027 1.00 8.76 256 LYS A N 1
ATOM 1746 C CA . LYS A 1 240 ? -31.362 -27.311 -6.642 1.00 9.21 256 LYS A CA 1
ATOM 1747 C C . LYS A 1 240 ? -29.894 -27.076 -6.314 1.00 8.61 256 LYS A C 1
ATOM 1748 O O . LYS A 1 240 ? -29.130 -26.584 -7.145 1.00 9.10 256 LYS A O 1
ATOM 1754 N N . ASN A 1 241 ? -29.502 -27.426 -5.096 1.00 7.83 257 ASN A N 1
ATOM 1755 C CA . ASN A 1 241 ? -28.122 -27.249 -4.670 1.00 7.14 257 ASN A CA 1
ATOM 1756 C C . ASN A 1 241 ? -27.816 -28.226 -3.542 1.00 7.09 257 ASN A C 1
ATOM 1757 O O . ASN A 1 241 ? -28.073 -27.934 -2.371 1.00 7.04 257 ASN A O 1
ATOM 1762 N N . GLU A 1 242 ? -27.274 -29.387 -3.899 1.00 8.10 258 GLU A N 1
ATOM 1763 C CA . GLU A 1 242 ? -26.932 -30.405 -2.913 1.00 9.24 258 GLU A CA 1
ATOM 1764 C C . GLU A 1 242 ? -25.527 -30.962 -3.121 1.00 9.58 258 GLU A C 1
ATOM 1765 O O . GLU A 1 242 ? -25.043 -31.742 -2.300 1.00 10.74 258 GLU A O 1
ATOM 1771 N N . LYS A 1 243 ? -24.862 -30.558 -4.200 1.00 8.58 259 LYS A N 1
ATOM 1772 C CA . LYS A 1 243 ? -23.541 -31.106 -4.493 1.00 10.98 259 LYS A CA 1
ATOM 1773 C C . LYS A 1 243 ? -22.389 -30.138 -4.713 1.00 9.89 259 LYS A C 1
ATOM 1774 O O . LYS A 1 243 ? -21.261 -30.426 -4.319 1.00 13.42 259 LYS A O 1
ATOM 1780 N N . TYR A 1 244 ? -22.658 -29.003 -5.347 1.00 8.31 260 TYR A N 1
ATOM 1781 C CA . TYR A 1 244 ? -21.592 -28.055 -5.640 1.00 7.29 260 TYR A CA 1
ATOM 1782 C C . TYR A 1 244 ? -21.638 -26.758 -4.859 1.00 7.56 260 TYR A C 1
ATOM 1783 O O . TYR A 1 244 ? -22.694 -26.335 -4.391 1.00 7.95 260 TYR A O 1
ATOM 1792 N N . CYS A 1 245 ? -20.476 -26.126 -4.727 1.00 6.25 261 CYS A N 1
ATOM 1793 C CA . CYS A 1 245 ? -20.385 -24.849 -4.033 1.00 6.49 261 CYS A CA 1
ATOM 1794 C C . CYS A 1 245 ? -20.685 -23.764 -5.059 1.00 6.74 261 CYS A C 1
ATOM 1795 O O . CYS A 1 245 ? -19.803 -23.287 -5.782 1.00 7.87 261 CYS A O 1
ATOM 1798 N N . ILE A 1 246 ? -21.962 -23.401 -5.110 1.00 5.75 262 ILE A N 1
ATOM 1799 C CA . ILE A 1 246 ? -22.492 -22.410 -6.034 1.00 5.82 262 ILE A CA 1
ATOM 1800 C C . ILE A 1 246 ? -22.547 -21.027 -5.388 1.00 5.89 262 ILE A C 1
ATOM 1801 O O . ILE A 1 246 ? -23.049 -20.873 -4.277 1.00 6.11 262 ILE A O 1
ATOM 1806 N N . PHE A 1 247 ? -22.022 -20.028 -6.091 1.00 5.79 263 PHE A N 1
ATOM 1807 C CA . PHE A 1 247 ? -22.015 -18.656 -5.596 1.00 6.06 263 PHE A CA 1
ATOM 1808 C C . PHE A 1 247 ? -23.431 -18.092 -5.561 1.00 7.32 263 PHE A C 1
ATOM 1809 O O . PHE A 1 247 ? -24.342 -18.628 -6.191 1.00 8.59 263 PHE A O 1
ATOM 1817 N N . ALA A 1 248 ? -23.610 -17.010 -4.815 1.00 6.66 264 ALA A N 1
ATOM 1818 C CA . ALA A 1 248 ? -24.900 -16.327 -4.734 1.00 6.48 264 ALA A CA 1
ATOM 1819 C C . ALA A 1 248 ? -24.594 -14.833 -4.685 1.00 6.99 264 ALA A C 1
ATOM 1820 O O . ALA A 1 248 ? -23.558 -14.429 -4.152 1.00 7.51 264 ALA A O 1
ATOM 1822 N N . ASN A 1 249 ? -25.487 -14.014 -5.236 1.00 6.53 265 ASN A N 1
ATOM 1823 C CA . ASN A 1 249 ? -25.263 -12.569 -5.278 1.00 7.57 265 ASN A CA 1
ATOM 1824 C C . ASN A 1 249 ? -26.444 -11.718 -4.860 1.00 7.58 265 ASN A C 1
ATOM 1825 O O . ASN A 1 249 ? -27.594 -12.165 -4.845 1.00 7.96 265 ASN A O 1
ATOM 1830 N N . PHE A 1 250 ? -26.124 -10.468 -4.547 1.00 7.29 266 PHE A N 1
ATOM 1831 C CA . PHE A 1 250 ? -27.118 -9.457 -4.229 1.00 7.91 266 PHE A CA 1
ATOM 1832 C C . PHE A 1 250 ? -27.133 -8.595 -5.492 1.00 9.55 266 PHE A C 1
ATOM 1833 O O . PHE A 1 250 ? -26.110 -8.007 -5.851 1.00 10.48 266 PHE A O 1
ATOM 1841 N N . SER A 1 251 ? -28.265 -8.547 -6.187 1.00 8.96 267 SER A N 1
ATOM 1842 C CA . SER A 1 251 ? -28.376 -7.709 -7.376 1.00 10.49 267 SER A CA 1
ATOM 1843 C C . SER A 1 251 ? -28.980 -6.406 -6.867 1.00 11.14 267 SER A C 1
ATOM 1844 O O . SER A 1 251 ? -30.036 -6.419 -6.230 1.00 11.66 267 SER A O 1
ATOM 1847 N N . VAL A 1 252 ? -28.319 -5.284 -7.141 1.00 13.15 268 VAL A N 1
ATOM 1848 C CA . VAL A 1 252 ? -28.799 -3.998 -6.643 1.00 14.87 268 VAL A CA 1
ATOM 1849 C C . VAL A 1 252 ? -28.941 -2.862 -7.655 1.00 15.81 268 VAL A C 1
ATOM 1850 O O . VAL A 1 252 ? -29.397 -1.776 -7.296 1.00 17.47 268 VAL A O 1
ATOM 1854 N N . THR A 1 253 ? -28.556 -3.096 -8.903 1.00 15.10 269 THR A N 1
ATOM 1855 C CA . THR A 1 253 ? -28.645 -2.051 -9.921 1.00 15.52 269 THR A CA 1
ATOM 1856 C C . THR A 1 253 ? -30.082 -1.673 -10.265 1.00 16.86 269 THR A C 1
ATOM 1857 O O . THR A 1 253 ? -30.371 -0.515 -10.569 1.00 17.23 269 THR A O 1
ATOM 1861 N N . GLY A 1 254 ? -30.975 -2.656 -10.225 1.00 16.76 270 GLY A N 1
ATOM 1862 C CA . GLY A 1 254 ? -32.377 -2.405 -10.507 1.00 18.09 270 GLY A CA 1
ATOM 1863 C C . GLY A 1 254 ? -33.157 -2.806 -9.273 1.00 18.08 270 GLY A C 1
ATOM 1864 O O . GLY A 1 254 ? -33.005 -2.199 -8.213 1.00 19.66 270 GLY A O 1
ATOM 1865 N N . GLY A 1 255 ? -33.994 -3.828 -9.399 1.00 18.01 271 GLY A N 1
ATOM 1866 C CA . GLY A 1 255 ? -34.740 -4.286 -8.243 1.00 16.87 271 GLY A CA 1
ATOM 1867 C C . GLY A 1 255 ? -33.759 -5.003 -7.333 1.00 16.62 271 GLY A C 1
ATOM 1868 O O . GLY A 1 255 ? -32.702 -5.442 -7.791 1.00 17.36 271 GLY A O 1
ATOM 1869 N N . LYS A 1 256 ? -34.083 -5.114 -6.050 1.00 14.25 272 LYS A N 1
ATOM 1870 C CA . LYS A 1 256 ? -33.194 -5.799 -5.118 1.00 12.76 272 LYS A CA 1
ATOM 1871 C C . LYS A 1 256 ? -33.481 -7.298 -5.146 1.00 11.83 272 LYS A C 1
ATOM 1872 O O . LYS A 1 256 ? -34.476 -7.765 -4.584 1.00 11.63 272 LYS A O 1
ATOM 1878 N N . TRP A 1 257 ? -32.605 -8.048 -5.808 1.00 10.71 273 TRP A N 1
ATOM 1879 C CA . TRP A 1 257 ? -32.779 -9.490 -5.926 1.00 9.64 273 TRP A CA 1
ATOM 1880 C C . TRP A 1 257 ? -31.632 -10.295 -5.338 1.00 8.68 273 TRP A C 1
ATOM 1881 O O . TRP A 1 257 ? -30.584 -9.764 -4.972 1.00 8.08 273 TRP A O 1
ATOM 1892 N N . ILE A 1 258 ? -31.867 -11.598 -5.261 1.00 8.63 274 ILE A N 1
ATOM 1893 C CA . ILE A 1 258 ? -30.872 -12.565 -4.824 1.00 7.66 274 ILE A CA 1
ATOM 1894 C C . ILE A 1 258 ? -30.728 -13.401 -6.095 1.00 8.21 274 ILE A C 1
ATOM 1895 O O . ILE A 1 258 ? -31.729 -13.781 -6.710 1.00 8.43 274 ILE A O 1
ATOM 1900 N N . VAL A 1 259 ? -29.492 -13.660 -6.505 1.00 7.20 275 VAL A N 1
ATOM 1901 C CA . VAL A 1 259 ? -29.221 -14.425 -7.721 1.00 7.52 275 VAL A CA 1
ATOM 1902 C C . VAL A 1 259 ? -28.332 -15.620 -7.411 1.00 6.68 275 VAL A C 1
ATOM 1903 O O . VAL A 1 259 ? -27.405 -15.518 -6.612 1.00 7.64 275 VAL A O 1
ATOM 1907 N N . SER A 1 260 ? -28.606 -16.754 -8.047 1.00 7.26 276 SER A N 1
ATOM 1908 C CA . SER A 1 260 ? -27.793 -17.937 -7.822 1.00 7.33 276 SER A CA 1
ATOM 1909 C C . SER A 1 260 ? -27.932 -18.968 -8.920 1.00 7.87 276 SER A C 1
ATOM 1910 O O . SER A 1 260 ? -28.974 -19.067 -9.570 1.00 8.44 276 SER A O 1
ATOM 1913 N N . GLY A 1 261 ? -26.865 -19.730 -9.123 1.00 8.09 277 GLY A N 1
ATOM 1914 C CA . GLY A 1 261 ? -26.893 -20.796 -10.101 1.00 7.60 277 GLY A CA 1
ATOM 1915 C C . GLY A 1 261 ? -27.651 -21.942 -9.455 1.00 8.12 277 GLY A C 1
ATOM 1916 O O . GLY A 1 261 ? -28.028 -21.866 -8.280 1.00 7.54 277 GLY A O 1
ATOM 1917 N N . SER A 1 262 ? -27.870 -23.010 -10.209 1.00 7.78 278 SER A N 1
ATOM 1918 C CA . SER A 1 262 ? -28.609 -24.156 -9.703 1.00 8.17 278 SER A CA 1
ATOM 1919 C C . SER A 1 262 ? -28.159 -25.422 -10.415 1.00 8.58 278 SER A C 1
ATOM 1920 O O . SER A 1 262 ? -27.661 -25.371 -11.541 1.00 8.09 278 SER A O 1
ATOM 1923 N N . GLU A 1 263 ? -28.344 -26.560 -9.755 1.00 8.44 279 GLU A N 1
ATOM 1924 C CA . GLU A 1 263 ? -27.947 -27.838 -10.317 1.00 8.80 279 GLU A CA 1
ATOM 1925 C C . GLU A 1 263 ? -28.905 -28.381 -11.373 1.00 8.72 279 GLU A C 1
ATOM 1926 O O . GLU A 1 263 ? -28.703 -29.478 -11.890 1.00 10.00 279 GLU A O 1
ATOM 1932 N N 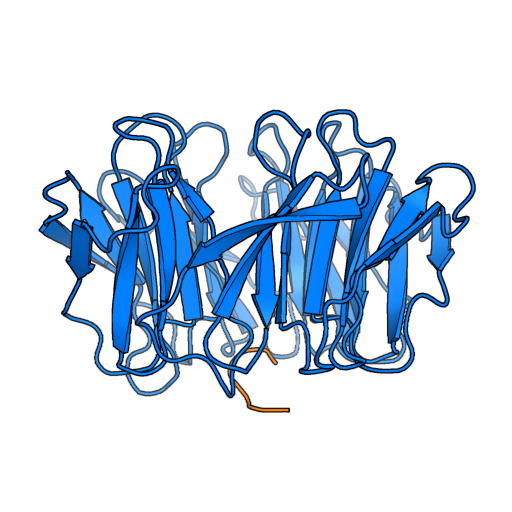. ASP A 1 264 ? -29.941 -27.608 -11.693 1.00 8.63 280 ASP A N 1
ATOM 1933 C CA . ASP A 1 264 ? -30.879 -27.992 -12.743 1.00 9.31 280 ASP A CA 1
ATOM 1934 C C . ASP A 1 264 ? -30.569 -27.149 -13.986 1.00 10.29 280 ASP A C 1
ATOM 1935 O O . ASP A 1 264 ? -31.410 -26.972 -14.868 1.00 11.14 280 ASP A O 1
ATOM 1940 N N . ASN A 1 265 ? -29.342 -26.627 -14.025 1.00 9.21 281 ASN A N 1
ATOM 1941 C CA . ASN A 1 265 ? -28.817 -25.825 -15.134 1.00 9.75 281 ASN A CA 1
ATOM 1942 C C . ASN A 1 265 ? -29.452 -24.456 -15.358 1.00 9.28 281 ASN A C 1
ATOM 1943 O O . ASN A 1 265 ? -29.310 -23.882 -16.437 1.00 9.92 281 ASN A O 1
ATOM 1948 N N . LEU A 1 266 ? -30.131 -23.924 -14.350 1.00 9.52 282 LEU A N 1
ATOM 1949 C CA . LEU A 1 266 ? -30.778 -22.624 -14.485 1.00 9.99 282 LEU A CA 1
ATOM 1950 C C . LEU A 1 266 ? -30.222 -21.585 -13.523 1.00 10.67 282 LEU A C 1
ATOM 1951 O O . LEU A 1 266 ? -29.582 -21.922 -12.526 1.00 9.95 282 LEU A O 1
ATOM 1956 N N . VAL A 1 267 ? -30.472 -20.318 -13.838 1.00 9.96 283 VAL A N 1
ATOM 1957 C CA . VAL A 1 267 ? -30.079 -19.223 -12.964 1.00 9.86 283 VAL A CA 1
ATOM 1958 C C . VAL A 1 267 ? -31.383 -18.786 -12.303 1.00 9.92 283 VAL A C 1
ATOM 1959 O O . VAL A 1 267 ? -32.374 -18.519 -12.989 1.00 10.08 283 VAL A O 1
ATOM 1963 N N . TYR A 1 268 ? -31.392 -18.735 -10.976 1.00 8.17 284 TYR A N 1
ATOM 1964 C CA . TYR A 1 268 ? -32.581 -18.325 -10.243 1.00 7.77 284 TYR A CA 1
ATOM 1965 C C . TYR A 1 268 ? -32.448 -16.902 -9.723 1.00 8.14 284 TYR A C 1
ATOM 1966 O O . TYR A 1 268 ? -31.369 -16.481 -9.303 1.00 8.23 284 TYR A O 1
ATOM 1975 N N . ILE A 1 269 ? -33.552 -16.165 -9.755 1.00 8.21 285 ILE A N 1
ATOM 1976 C CA . ILE A 1 269 ? -33.581 -14.795 -9.269 1.00 8.58 285 ILE A CA 1
ATOM 1977 C C . ILE A 1 269 ? -34.788 -14.646 -8.349 1.00 8.88 285 ILE A C 1
ATOM 1978 O O . ILE A 1 269 ? -35.924 -14.911 -8.751 1.00 10.72 285 ILE A O 1
ATOM 1983 N N . TRP A 1 270 ? -34.530 -14.240 -7.110 1.00 7.53 286 TRP A N 1
ATOM 1984 C CA . TRP A 1 270 ? -35.576 -14.056 -6.105 1.00 8.58 286 TRP A CA 1
ATOM 1985 C C . TRP A 1 270 ? -35.710 -12.600 -5.698 1.00 9.74 286 TRP A C 1
ATOM 1986 O O . TRP A 1 270 ? -34.756 -11.826 -5.791 1.00 9.50 286 TRP A O 1
ATOM 1997 N N . ASN A 1 271 ? -36.899 -12.241 -5.231 1.00 10.47 287 ASN A N 1
ATOM 1998 C CA . ASN A 1 271 ? -37.151 -10.908 -4.716 1.00 10.07 287 ASN A CA 1
ATOM 1999 C C . ASN A 1 271 ? -36.552 -11.030 -3.313 1.00 10.55 287 ASN A C 1
ATOM 2000 O O . ASN A 1 271 ? -36.950 -11.901 -2.535 1.00 11.01 287 ASN A O 1
ATOM 2005 N N . LEU A 1 272 ? -35.582 -10.182 -2.992 1.00 9.73 288 LEU A N 1
ATOM 2006 C CA . LEU A 1 272 ? -34.917 -10.259 -1.696 1.00 10.66 288 LEU A CA 1
ATOM 2007 C C . LEU A 1 272 ? -35.857 -10.147 -0.501 1.00 10.69 288 LEU A C 1
ATOM 2008 O O . LEU A 1 272 ? -35.706 -10.873 0.481 1.00 10.40 288 LEU A O 1
ATOM 2013 N N . GLN A 1 273 ? -36.835 -9.254 -0.582 1.00 11.88 289 GLN A N 1
ATOM 2014 C CA . GLN A 1 273 ? -37.762 -9.073 0.526 1.00 13.57 289 GLN A CA 1
ATOM 2015 C C . GLN A 1 273 ? -38.892 -10.103 0.590 1.00 11.79 289 GLN A C 1
ATOM 2016 O O . GLN A 1 273 ? -39.157 -10.664 1.652 1.00 12.93 289 GLN A O 1
ATOM 2022 N N . THR A 1 274 ? -39.549 -10.362 -0.538 1.00 12.57 290 THR A N 1
ATOM 2023 C CA . THR A 1 274 ? -40.661 -11.311 -0.551 1.00 12.90 290 THR A CA 1
ATOM 2024 C C . THR A 1 274 ? -40.237 -12.773 -0.631 1.00 13.06 290 THR A C 1
ATOM 2025 O O . THR A 1 274 ? -41.007 -13.668 -0.272 1.00 13.24 290 THR A O 1
ATOM 2029 N N . LYS A 1 275 ? -39.019 -13.010 -1.110 1.00 11.71 291 LYS A N 1
ATOM 2030 C CA . LYS A 1 275 ? -38.478 -14.360 -1.244 1.00 11.60 291 LYS A CA 1
ATOM 2031 C C . LYS A 1 275 ? -39.109 -15.151 -2.387 1.00 11.47 291 LYS A C 1
ATOM 2032 O O . LYS A 1 275 ? -38.858 -16.344 -2.542 1.00 10.75 291 LYS A O 1
ATOM 2038 N N . GLU A 1 276 ? -39.923 -14.483 -3.196 1.00 11.62 292 GLU A N 1
ATOM 2039 C CA . GLU A 1 276 ? -40.558 -15.145 -4.326 1.00 13.18 292 GLU A CA 1
ATOM 2040 C C . GLU A 1 276 ? -39.597 -15.196 -5.509 1.00 12.07 292 GLU A C 1
ATOM 2041 O O . GLU A 1 276 ? -38.789 -14.287 -5.698 1.00 12.96 292 GLU A O 1
ATOM 2047 N N . ILE A 1 277 ? -39.677 -16.268 -6.290 1.00 12.39 293 ILE A N 1
ATOM 2048 C CA . ILE A 1 277 ? -38.840 -16.407 -7.474 1.00 12.15 293 ILE A CA 1
ATOM 2049 C C . ILE A 1 277 ? -39.443 -15.477 -8.522 1.00 13.53 293 ILE A C 1
ATOM 2050 O O . ILE A 1 277 ? -40.645 -15.542 -8.796 1.00 14.66 293 ILE A O 1
ATOM 2055 N N . VAL A 1 278 ? -38.623 -14.606 -9.099 1.00 12.66 294 VAL A N 1
ATOM 2056 C CA . VAL A 1 278 ? -39.119 -13.667 -10.102 1.00 12.91 294 VAL A CA 1
ATOM 2057 C C . VAL A 1 278 ? -38.703 -14.012 -11.527 1.00 13.61 294 VAL A C 1
ATOM 2058 O O . VAL A 1 278 ? -39.287 -13.507 -12.486 1.00 14.60 294 VAL A O 1
ATOM 2062 N N . GLN A 1 279 ? -37.694 -14.866 -11.668 1.00 12.58 295 GLN A N 1
ATOM 2063 C CA . GLN A 1 279 ? -37.245 -15.289 -12.988 1.00 12.88 295 GLN A CA 1
ATOM 2064 C C . GLN A 1 279 ? -36.245 -16.438 -12.921 1.00 12.37 295 GLN A C 1
ATOM 2065 O O . GLN A 1 279 ? -35.522 -16.599 -11.936 1.00 12.59 295 GLN A O 1
ATOM 2071 N N . LYS A 1 280 ? -36.232 -17.249 -13.972 1.00 12.58 296 LYS A N 1
ATOM 2072 C CA . LYS A 1 280 ? -35.318 -18.375 -14.088 1.00 12.55 296 LYS A CA 1
ATOM 2073 C C . LYS A 1 280 ? -34.732 -18.289 -15.491 1.00 13.21 296 LYS A C 1
ATOM 2074 O O . LYS A 1 280 ? -35.471 -18.250 -16.476 1.00 14.69 296 LYS A O 1
ATOM 2080 N N . LEU A 1 281 ? -33.407 -18.245 -15.582 1.00 12.29 297 LEU A N 1
ATOM 2081 C CA . LEU A 1 281 ? -32.739 -18.137 -16.874 1.00 11.39 297 LEU A CA 1
ATOM 2082 C C . LEU A 1 281 ? -32.301 -19.497 -17.400 1.00 11.75 297 LEU A C 1
ATOM 2083 O O . LEU A 1 281 ? -31.506 -20.194 -16.768 1.00 11.20 297 LEU A O 1
ATOM 2088 N N . GLN A 1 282 ? -32.824 -19.863 -18.567 1.00 12.21 298 GLN A N 1
ATOM 2089 C CA . GLN A 1 282 ? -32.513 -21.142 -19.196 1.00 13.25 298 GLN A CA 1
ATOM 2090 C C . GLN A 1 282 ? -31.566 -20.974 -20.384 1.00 12.50 298 GLN A C 1
ATOM 2091 O O . GLN A 1 282 ? -31.659 -19.999 -21.132 1.00 13.20 298 GLN A O 1
ATOM 2097 N N . GLY A 1 283 ? -30.658 -21.931 -20.554 1.00 12.28 299 GLY A N 1
ATOM 2098 C CA . GLY A 1 283 ? -29.714 -21.864 -21.656 1.00 12.23 299 GLY A CA 1
ATOM 2099 C C . GLY A 1 283 ? -28.500 -22.755 -21.473 1.00 11.23 299 GLY A C 1
ATOM 2100 O O . GLY A 1 283 ? -28.022 -23.376 -22.422 1.00 11.08 299 GLY A O 1
ATOM 2101 N N . HIS A 1 284 ? -27.985 -22.813 -20.250 1.00 9.94 300 HIS A N 1
ATOM 2102 C CA . HIS A 1 284 ? -26.824 -23.645 -19.968 1.00 9.33 300 HIS A CA 1
ATOM 2103 C C . HIS A 1 284 ? -27.180 -25.125 -20.094 1.00 9.51 300 HIS A C 1
ATOM 2104 O O . HIS A 1 284 ? -28.337 -25.509 -19.919 1.00 10.58 300 HIS A O 1
ATOM 2111 N N . THR A 1 285 ? -26.182 -25.948 -20.399 1.00 9.09 301 THR A N 1
ATOM 2112 C CA . THR A 1 285 ? -26.394 -27.382 -20.567 1.00 10.41 301 THR A CA 1
ATOM 2113 C C . THR A 1 285 ? -25.842 -28.198 -19.409 1.00 10.74 301 THR A C 1
ATOM 2114 O O . THR A 1 285 ? -25.811 -29.428 -19.466 1.00 12.07 301 THR A O 1
ATOM 2118 N N . ASP A 1 286 ? -25.395 -27.513 -18.363 1.00 9.74 302 ASP A N 1
ATOM 2119 C CA . ASP A 1 286 ? -24.859 -28.187 -17.190 1.00 9.17 302 ASP A CA 1
ATOM 2120 C C . ASP A 1 286 ? -25.032 -27.253 -16.002 1.00 8.66 302 ASP A C 1
ATOM 2121 O O . ASP A 1 286 ? -25.480 -26.115 -16.154 1.00 8.99 302 ASP A O 1
ATOM 2126 N N . VAL A 1 287 ? -24.684 -27.750 -14.822 1.00 8.94 303 VAL A N 1
ATOM 2127 C CA . VAL A 1 287 ? -24.796 -26.994 -13.581 1.00 8.66 303 VAL A CA 1
ATOM 2128 C C . VAL A 1 287 ? -24.235 -25.580 -13.681 1.00 8.24 303 VAL A C 1
ATOM 2129 O O . VAL A 1 287 ? -23.129 -25.384 -14.177 1.00 7.59 303 VAL A O 1
ATOM 2133 N N . VAL A 1 288 ? -25.010 -24.601 -13.219 1.00 7.65 304 VAL A N 1
ATOM 2134 C CA . VAL A 1 288 ? -24.559 -23.211 -13.203 1.00 7.54 304 VAL A CA 1
ATOM 2135 C C . VAL A 1 288 ? -23.890 -23.058 -11.835 1.00 7.40 304 VAL A C 1
ATOM 2136 O O . VAL A 1 288 ? -24.552 -22.981 -10.795 1.00 7.90 304 VAL A O 1
ATOM 2140 N N . ILE A 1 289 ? -22.565 -23.034 -11.859 1.00 6.66 305 ILE A N 1
ATOM 2141 C CA . ILE A 1 289 ? -21.742 -22.963 -10.660 1.00 6.56 305 ILE A CA 1
ATOM 2142 C C . ILE A 1 289 ? -21.487 -21.564 -10.119 1.00 6.66 305 ILE A C 1
ATOM 2143 O O . ILE A 1 289 ? -21.242 -21.387 -8.925 1.00 6.48 305 ILE A O 1
ATOM 2148 N N . SER A 1 290 ? -21.554 -20.569 -10.992 1.00 6.21 306 SER A N 1
ATOM 2149 C CA . SER A 1 290 ? -21.256 -19.212 -10.575 1.00 7.20 306 SER A CA 1
ATOM 2150 C C . SER A 1 290 ? -22.043 -18.165 -11.340 1.00 7.29 306 SER A C 1
ATOM 2151 O O . SER A 1 290 ? -22.344 -18.332 -12.523 1.00 8.40 306 SER A O 1
ATOM 2154 N N . THR A 1 291 ? -22.393 -17.095 -10.638 1.00 6.79 307 THR A N 1
ATOM 2155 C CA . THR A 1 291 ? -23.108 -15.973 -11.223 1.00 7.05 307 THR A CA 1
ATOM 2156 C C . THR A 1 291 ? -22.497 -14.716 -10.620 1.00 6.95 307 THR A C 1
ATOM 2157 O O . THR A 1 291 ? -21.932 -14.754 -9.525 1.00 7.07 307 THR A O 1
ATOM 2161 N N . ALA A 1 292 ? -22.601 -13.615 -11.349 1.00 7.29 308 ALA A N 1
ATOM 2162 C CA . ALA A 1 292 ? -22.074 -12.333 -10.905 1.00 7.30 308 ALA A CA 1
ATOM 2163 C C . ALA A 1 292 ? -22.985 -11.244 -11.449 1.00 7.89 308 ALA A C 1
ATOM 2164 O O . ALA A 1 292 ? -23.551 -11.380 -12.538 1.00 7.41 308 ALA A O 1
ATOM 2166 N N . CYS A 1 293 ? -23.132 -10.170 -10.680 1.00 7.60 309 CYS A N 1
ATOM 2167 C CA . CYS A 1 293 ? -23.978 -9.050 -11.075 1.00 7.97 309 CYS A CA 1
ATOM 2168 C C . CYS A 1 293 ? -23.132 -7.813 -11.354 1.00 8.66 309 CYS A C 1
ATOM 2169 O O . CYS A 1 293 ? -22.295 -7.427 -10.541 1.00 10.26 309 CYS A O 1
ATOM 2172 N N . HIS A 1 294 ? -23.358 -7.191 -12.507 1.00 8.97 310 HIS A N 1
ATOM 2173 C CA . HIS A 1 294 ? -22.609 -6.002 -12.898 1.00 9.76 310 HIS A CA 1
ATOM 2174 C C . HIS A 1 294 ? -22.827 -4.894 -11.867 1.00 9.10 310 HIS A C 1
ATOM 2175 O O . HIS A 1 294 ? -23.933 -4.710 -11.366 1.00 10.43 310 HIS A O 1
ATOM 2182 N N . PRO A 1 295 ? -21.770 -4.134 -11.538 1.00 10.04 311 PRO A N 1
ATOM 2183 C CA . PRO A 1 295 ? -21.897 -3.061 -10.548 1.00 10.46 311 PRO A CA 1
ATOM 2184 C C . PRO A 1 295 ? -22.792 -1.866 -10.876 1.00 11.44 311 PRO A C 1
ATOM 2185 O O . PRO A 1 295 ? -23.269 -1.200 -9.960 1.00 12.82 311 PRO A O 1
ATOM 2189 N N . THR A 1 296 ? -23.029 -1.590 -12.156 1.00 12.24 312 THR A N 1
ATOM 2190 C CA . THR A 1 296 ? -23.864 -0.441 -12.508 1.00 13.46 312 THR A CA 1
ATOM 2191 C C . THR A 1 296 ? -25.004 -0.717 -13.486 1.00 14.32 312 THR A C 1
ATOM 2192 O O . THR A 1 296 ? -26.015 -0.012 -13.478 1.00 15.09 312 THR A O 1
ATOM 2196 N N . GLU A 1 297 ? -24.846 -1.730 -14.329 1.00 13.75 313 GLU A N 1
ATOM 2197 C CA . GLU A 1 297 ? -25.881 -2.073 -15.298 1.00 14.48 313 GLU A CA 1
ATOM 2198 C C . GLU A 1 297 ? -26.589 -3.354 -14.883 1.00 14.33 313 GLU A C 1
ATOM 2199 O O . GLU A 1 297 ? -26.039 -4.159 -14.130 1.00 13.57 313 GLU A O 1
ATOM 2205 N N . ASN A 1 298 ? -27.816 -3.535 -15.363 1.00 13.88 314 ASN A N 1
ATOM 2206 C CA . ASN A 1 298 ? -28.580 -4.734 -15.045 1.00 13.42 314 ASN A CA 1
ATOM 2207 C C . ASN A 1 298 ? -28.073 -5.858 -15.932 1.00 13.53 314 ASN A C 1
ATOM 2208 O O . ASN A 1 298 ? -28.721 -6.249 -16.903 1.00 14.17 314 ASN A O 1
ATOM 2213 N N . ILE A 1 299 ? -26.892 -6.360 -15.592 1.00 12.26 315 ILE A N 1
ATOM 2214 C CA . ILE A 1 299 ? -26.260 -7.433 -16.341 1.00 11.97 315 ILE A CA 1
ATOM 2215 C C . ILE A 1 299 ? -25.836 -8.542 -15.388 1.00 11.08 315 ILE A C 1
ATOM 2216 O O . ILE A 1 299 ? -25.272 -8.280 -14.324 1.00 10.12 315 ILE A O 1
ATOM 2221 N N . ILE A 1 300 ? -26.123 -9.778 -15.777 1.00 9.76 316 ILE A N 1
ATOM 2222 C CA . ILE A 1 300 ? -25.757 -10.938 -14.981 1.00 9.03 316 ILE A CA 1
ATOM 2223 C C . ILE A 1 300 ? -24.865 -11.843 -15.815 1.00 8.99 316 ILE A C 1
ATOM 2224 O O . ILE A 1 300 ? -25.119 -12.055 -17.004 1.00 10.13 316 ILE A O 1
ATOM 2229 N N . ALA A 1 301 ? -23.809 -12.355 -15.195 1.00 8.47 317 ALA A N 1
ATOM 2230 C CA . ALA A 1 301 ? -22.908 -13.286 -15.860 1.00 7.57 317 ALA A CA 1
ATOM 2231 C C . ALA A 1 301 ? -23.127 -14.626 -15.168 1.00 7.74 317 ALA A C 1
ATOM 2232 O O . ALA A 1 301 ? -23.254 -14.679 -13.946 1.00 8.81 317 ALA A O 1
ATOM 2234 N N . SER A 1 302 ? -23.192 -15.702 -15.944 1.00 7.45 318 SER A N 1
ATOM 2235 C CA . SER A 1 302 ? -23.375 -17.036 -15.378 1.00 8.24 318 SER A CA 1
ATOM 2236 C C . SER A 1 302 ? -22.364 -17.968 -16.024 1.00 8.24 318 SER A C 1
ATOM 2237 O O . SER A 1 302 ? -21.984 -17.772 -17.176 1.00 9.17 318 SER A O 1
ATOM 2240 N N . ALA A 1 303 ? -21.917 -18.975 -15.281 1.00 8.59 319 ALA A N 1
ATOM 2241 C CA . ALA A 1 303 ? -20.931 -19.925 -15.788 1.00 8.98 319 ALA A CA 1
ATOM 2242 C C . ALA A 1 303 ? -21.340 -21.348 -15.440 1.00 7.51 319 ALA A C 1
ATOM 2243 O O . ALA A 1 303 ? -21.895 -21.595 -14.370 1.00 7.49 319 ALA A O 1
ATOM 2245 N N . ALA A 1 304 ? -21.039 -22.288 -16.331 1.00 6.75 320 ALA A N 1
ATOM 2246 C CA . ALA A 1 304 ? -21.427 -23.676 -16.118 1.00 6.49 320 ALA A CA 1
ATOM 2247 C C . ALA A 1 304 ? -20.280 -24.676 -16.093 1.00 6.55 320 ALA A C 1
ATOM 2248 O O . ALA A 1 304 ? -19.157 -24.376 -16.508 1.00 6.44 320 ALA A O 1
ATOM 2250 N N . LEU A 1 305 ? -20.588 -25.882 -15.623 1.00 6.62 321 LEU A N 1
ATOM 2251 C CA . LEU A 1 305 ? -19.594 -26.932 -15.487 1.00 7.65 321 LEU A CA 1
ATOM 2252 C C . LEU A 1 305 ? -19.152 -27.665 -16.761 1.00 9.10 321 LEU A C 1
ATOM 2253 O O . LEU A 1 305 ? -19.447 -27.233 -17.877 1.00 8.89 321 LEU A O 1
ATOM 2258 N N . GLU A 1 306 ? -18.434 -28.768 -16.567 1.00 8.90 322 GLU A N 1
ATOM 2259 C CA . GLU A 1 306 ? -17.831 -29.563 -17.639 1.00 9.30 322 GLU A CA 1
ATOM 2260 C C . GLU A 1 306 ? -18.595 -29.864 -18.927 1.00 9.03 322 GLU A C 1
ATOM 2261 O O . GLU A 1 306 ? -18.001 -29.830 -20.005 1.00 9.35 322 GLU A O 1
ATOM 2267 N N . ASN A 1 307 ? -19.884 -30.173 -18.834 1.00 9.68 323 ASN A N 1
ATOM 2268 C CA . ASN A 1 307 ? -20.658 -30.495 -20.033 1.00 9.80 323 ASN A CA 1
ATOM 2269 C C . ASN A 1 307 ? -21.065 -29.265 -20.836 1.00 10.37 323 ASN A C 1
ATOM 2270 O O . ASN A 1 307 ? -21.574 -29.390 -21.949 1.00 10.03 323 ASN A O 1
ATOM 2275 N N . ASP A 1 308 ? -20.831 -28.084 -20.271 1.00 8.24 324 ASP A N 1
ATOM 2276 C CA . ASP A 1 308 ? -21.201 -26.819 -20.904 1.00 9.47 324 ASP A CA 1
ATOM 2277 C C . ASP A 1 308 ? -19.969 -25.988 -21.286 1.00 9.69 324 ASP A C 1
ATOM 2278 O O . ASP A 1 308 ? -19.772 -25.665 -22.461 1.00 9.00 324 ASP A O 1
ATOM 2283 N N . LYS A 1 309 ? -19.161 -25.643 -20.283 1.00 9.24 325 LYS A N 1
ATOM 2284 C CA . LYS A 1 309 ? -17.920 -24.879 -20.452 1.00 8.41 325 LYS A CA 1
ATOM 2285 C C . LYS A 1 309 ? -18.051 -23.420 -20.878 1.00 8.66 325 LYS A C 1
ATOM 2286 O O . LYS A 1 309 ? -17.042 -22.779 -21.184 1.00 10.57 325 LYS A O 1
ATOM 2292 N N . THR A 1 310 ? -19.266 -22.885 -20.895 1.00 8.58 326 THR A N 1
ATOM 2293 C CA . THR A 1 310 ? -19.429 -21.502 -21.311 1.00 8.64 326 THR A CA 1
ATOM 2294 C C . THR A 1 310 ? -19.908 -20.553 -20.225 1.00 8.73 326 THR A C 1
ATOM 2295 O O . THR A 1 310 ? -20.370 -20.956 -19.152 1.00 8.10 326 THR A O 1
ATOM 2299 N N . ILE A 1 311 ? -19.776 -19.274 -20.539 1.00 8.38 327 ILE A N 1
ATOM 2300 C CA . ILE A 1 311 ? -20.186 -18.183 -19.678 1.00 8.73 327 ILE A CA 1
ATOM 2301 C C . ILE A 1 311 ? -21.257 -17.457 -20.477 1.00 9.07 327 ILE A C 1
ATOM 2302 O O . ILE A 1 311 ? -21.132 -17.309 -21.694 1.00 10.42 327 ILE A O 1
ATOM 2307 N N . LYS A 1 312 ? -22.320 -17.024 -19.817 1.00 9.12 328 LYS A N 1
ATOM 2308 C CA . LYS A 1 312 ? -23.372 -16.309 -20.517 1.00 9.49 328 LYS A CA 1
ATOM 2309 C C . LYS A 1 312 ? -23.641 -14.961 -19.865 1.00 10.16 328 LYS A C 1
ATOM 2310 O O . LYS A 1 312 ? -23.581 -14.826 -18.640 1.00 9.98 328 LYS A O 1
ATOM 2316 N N . LEU A 1 313 ? -23.906 -13.959 -20.697 1.00 10.28 329 LEU A N 1
ATOM 2317 C CA . LEU A 1 313 ? -24.206 -12.615 -20.220 1.00 10.72 329 LEU A CA 1
ATOM 2318 C C . LEU A 1 313 ? -25.665 -12.306 -20.516 1.00 10.68 329 LEU A C 1
ATOM 2319 O O . LEU A 1 313 ? -26.109 -12.398 -21.665 1.00 11.55 329 LEU A O 1
ATOM 2324 N N . TRP A 1 314 ? -26.405 -11.946 -19.473 1.00 11.73 330 TRP A N 1
ATOM 2325 C CA . TRP A 1 314 ? -27.822 -11.629 -19.594 1.00 10.98 330 TRP A CA 1
ATOM 2326 C C . TRP A 1 314 ? -28.060 -10.173 -19.208 1.00 13.04 330 TRP A C 1
ATOM 2327 O O . TRP A 1 314 ? -27.417 -9.656 -18.297 1.00 12.55 330 TRP A O 1
ATOM 2338 N N . LYS A 1 315 ? -28.991 -9.515 -19.891 1.00 13.08 331 LYS A N 1
ATOM 2339 C CA . LYS A 1 315 ? -29.294 -8.119 -19.594 1.00 14.79 331 LYS A CA 1
ATOM 2340 C C . LYS A 1 315 ? -30.793 -7.882 -19.442 1.00 15.13 331 LYS A C 1
ATOM 2341 O O . LYS A 1 315 ? -31.600 -8.438 -20.188 1.00 15.01 331 LYS A O 1
ATOM 2347 N N . SER A 1 316 ? -31.156 -7.053 -18.469 1.00 15.28 332 SER A N 1
ATOM 2348 C CA . SER A 1 316 ? -32.554 -6.733 -18.204 1.00 18.12 332 SER A CA 1
ATOM 2349 C C . SER A 1 316 ? -32.859 -5.287 -18.583 1.00 18.84 332 SER A C 1
ATOM 2350 O O . SER A 1 316 ? -32.298 -4.380 -17.933 1.00 19.53 332 SER A O 1
ATOM 2353 N N . ALA B 2 1 ? -11.033 -29.470 -7.243 1.00 16.58 1 ALA B N 1
ATOM 2354 C CA . ALA B 2 1 ? -11.500 -28.076 -7.481 1.00 14.93 1 ALA B CA 1
ATOM 2355 C C . ALA B 2 1 ? -13.023 -27.993 -7.451 1.00 14.33 1 ALA B C 1
ATOM 2356 O O . ALA B 2 1 ? -13.714 -29.010 -7.468 1.00 14.72 1 ALA B O 1
ATOM 2358 N N . ARG B 2 2 ? -13.529 -26.766 -7.420 1.00 12.50 2 ARG B N 1
ATOM 2359 C CA . ARG B 2 2 ? -14.961 -26.493 -7.358 1.00 12.24 2 ARG B CA 1
ATOM 2360 C C . ARG B 2 2 ? -15.818 -27.278 -8.346 1.00 12.46 2 ARG B C 1
ATOM 2361 O O . ARG B 2 2 ? -16.961 -27.620 -8.045 1.00 11.56 2 ARG B O 1
ATOM 2369 N N . ALA B 2 3 ? -15.269 -27.560 -9.524 1.00 13.91 3 ALA B N 1
ATOM 2370 C CA . ALA B 2 3 ? -16.002 -28.292 -10.550 1.00 15.99 3 ALA B CA 1
ATOM 2371 C C . ALA B 2 3 ? -16.239 -29.759 -10.193 1.00 17.17 3 ALA B C 1
ATOM 2372 O O . ALA B 2 3 ? -16.974 -30.459 -10.891 1.00 18.54 3 ALA B O 1
ATOM 2374 N N . GLU B 2 4 ? -15.618 -30.220 -9.110 1.00 17.89 4 GLU B N 1
ATOM 2375 C CA . GLU B 2 4 ? -15.762 -31.604 -8.663 1.00 20.15 4 GLU B CA 1
ATOM 2376 C C . GLU B 2 4 ? -16.491 -31.670 -7.323 1.00 19.92 4 GLU B C 1
ATOM 2377 O O . GLU B 2 4 ? -16.338 -30.785 -6.481 1.00 20.03 4 GLU B O 1
ATOM 2383 N N . VAL B 2 5 ? -17.275 -32.725 -7.126 1.00 19.46 5 VAL B N 1
ATOM 2384 C CA . VAL B 2 5 ? -18.023 -32.898 -5.884 1.00 20.09 5 VAL B CA 1
ATOM 2385 C C . VAL B 2 5 ? -17.124 -33.400 -4.757 1.00 20.75 5 VAL B C 1
ATOM 2386 O O . VAL B 2 5 ? -16.280 -34.270 -4.968 1.00 21.91 5 VAL B O 1
ATOM 2390 N N . HIS B 2 6 ? -17.302 -32.843 -3.562 1.00 20.78 6 HIS B N 1
ATOM 2391 C CA . HIS B 2 6 ? -16.515 -33.258 -2.406 1.00 21.28 6 HIS B CA 1
ATOM 2392 C C . HIS B 2 6 ? -17.329 -34.214 -1.542 1.00 23.03 6 HIS B C 1
ATOM 2393 O O . HIS B 2 6 ? -16.877 -35.362 -1.344 1.00 25.39 6 HIS B O 1
#

Organism: Homo sapiens (NCBI:txid9606)

Foldseek 3Di:
DDWDFDDKAFDQQFFKAEWEAQLVLQWIWTFFQSQKIWIAGRPNRHTDDIAHDDPGGWRDKEAANVRQWIWTWFQSQWIFIAGVVVSDGQEIAHDGPGGWHEKYAENNSQWMWTWAQSQWIWIAGPVVSYTDDIANHGDGGKQYWEAFDRRQWIWIFFQQQWIWIAGRVPRDTPDIAHDPDRAGWLYWYAAPVRQWMWIDGLPQKIFIARVVVSDTDDIAHDAHGNDHNKYWDFADQPQTWIWTWGQVGWIWIARVNVNHTDDIHDDFPGTFRYKYARNHFRKMWTTGGGVGNMIIIIHD/DVVDDD